Protein AF-0000000069055915 (afdb_homodimer)

Secondary structure (DSSP, 8-state):
---TTEEEEEE-SS-S---EEEEEEEEEHHHHTTS-GGGGGG--SEEEEEEE-TTSHHHHHHHHHHHHHHHHHHHHHHH-TT-EEEEEE----------/---TTEEEEEE-SS-S---EEEEEEEEEHHHHTTS-GGGGGG--SEEEEEEE-TTSHHHHHHHHHHHHHHHHHHHHHHH-TT-EEEEEE----------

Solvent-accessible surface area (backbone atoms only — not comparable to full-atom values): 11087 Å² total; per-residue (Å²): 116,81,61,60,60,30,31,39,37,40,49,49,64,64,65,101,61,50,48,35,36,38,39,41,35,36,30,45,37,85,76,38,67,86,43,59,78,92,53,37,83,79,58,39,39,27,32,43,32,37,36,29,26,88,86,37,70,70,37,40,50,49,52,51,44,49,49,51,41,52,50,50,51,51,50,56,44,70,68,34,90,67,44,47,76,45,76,45,66,63,74,73,76,74,73,74,74,80,126,117,79,62,61,61,29,33,40,38,39,49,48,62,65,68,104,63,51,48,36,35,38,40,41,35,35,30,45,36,84,76,38,69,85,43,58,78,94,54,36,82,78,58,39,40,26,32,42,31,38,36,29,27,88,87,37,71,71,38,40,49,50,51,50,45,49,52,50,42,50,50,49,51,52,50,57,44,69,69,34,92,68,44,47,78,46,76,46,63,64,74,72,76,74,74,74,73,80,124

Foldseek 3Di:
DQPDLDEEEEEDPDDPDFDDKDKDFAADCVVCVPPDPVCSVSRTSYIYMYGAHPVDPVSVVVVVVVVVVVVVVVVVQVVDPPRDDDDDDPDPPPPPPPD/DQPDLDEEEEEDPDDPDFDDKDKDFAADCVVCVPPPPVCSVSRTSYIYMYTAHPVDPVSVVVVVVVVVVVVVVVVVQVVDPPRDDDDDDPDPPPPPPPD

Structure (mmCIF, N/CA/C/O backbone):
data_AF-0000000069055915-model_v1
#
loop_
_entity.id
_entity.type
_entity.pdbx_description
1 polymer 'Uncharacterized protein'
#
loop_
_atom_site.group_PDB
_atom_site.id
_atom_site.type_symbol
_atom_site.label_atom_id
_atom_site.label_alt_id
_atom_site.label_comp_id
_atom_site.label_asym_id
_atom_site.label_entity_id
_atom_site.label_seq_id
_atom_site.pdbx_PDB_ins_code
_atom_site.Cartn_x
_atom_site.Cartn_y
_atom_site.Cartn_z
_atom_site.occupancy
_atom_site.B_iso_or_equiv
_atom_site.auth_seq_id
_atom_site.auth_comp_id
_atom_site.auth_asym_id
_atom_site.auth_atom_id
_atom_site.pdbx_PDB_model_num
ATOM 1 N N . MET A 1 1 ? 12.438 2.426 -1.173 1 32.06 1 MET A N 1
ATOM 2 C CA . MET A 1 1 ? 13.75 2.889 -1.626 1 32.06 1 MET A CA 1
ATOM 3 C C . MET A 1 1 ? 13.617 3.709 -2.904 1 32.06 1 MET A C 1
ATOM 5 O O . MET A 1 1 ? 12.719 3.473 -3.713 1 32.06 1 MET A O 1
ATOM 9 N N . LYS A 1 2 ? 13.773 4.762 -2.998 1 37.66 2 LYS A N 1
ATOM 10 C CA . LYS A 1 2 ? 13.547 5.586 -4.18 1 37.66 2 LYS A CA 1
ATOM 11 C C . LYS A 1 2 ? 14.156 4.941 -5.426 1 37.66 2 LYS A C 1
ATOM 13 O O . LYS A 1 2 ? 15.359 4.684 -5.473 1 37.66 2 LYS A O 1
ATOM 18 N N . GLU A 1 3 ? 13.609 3.85 -6.109 1 45.34 3 GLU A N 1
ATOM 19 C CA . GLU A 1 3 ? 14.195 3.668 -7.434 1 45.34 3 GLU A CA 1
ATOM 20 C C . GLU A 1 3 ? 13.414 4.441 -8.492 1 45.34 3 GLU A C 1
ATOM 22 O O . GLU A 1 3 ? 12.383 3.971 -8.977 1 45.34 3 GLU A O 1
ATOM 27 N N . GLY A 1 4 ? 13.5 5.754 -8.609 1 49.38 4 GLY A N 1
ATOM 28 C CA . GLY A 1 4 ? 13 6.664 -9.625 1 49.38 4 GLY A CA 1
ATOM 29 C C . GLY A 1 4 ? 11.492 6.594 -9.797 1 49.38 4 GLY A C 1
ATOM 30 O O . GLY A 1 4 ? 10.75 6.527 -8.82 1 49.38 4 GLY A O 1
ATOM 31 N N . ASN A 1 5 ? 10.969 6.844 -10.977 1 55.59 5 ASN A N 1
ATOM 32 C CA . ASN A 1 5 ? 9.656 6.781 -11.617 1 55.59 5 ASN A CA 1
ATOM 33 C C . ASN A 1 5 ? 9.258 5.34 -11.922 1 55.59 5 ASN A C 1
ATOM 35 O O . ASN A 1 5 ? 8.57 5.082 -12.914 1 55.59 5 ASN A O 1
ATOM 39 N N . SER A 1 6 ? 9.82 4.52 -10.992 1 57.91 6 SER A N 1
ATOM 40 C CA . SER A 1 6 ? 9.57 3.15 -11.422 1 57.91 6 SER A CA 1
ATOM 41 C C . SER A 1 6 ? 8.617 2.436 -10.469 1 57.91 6 SER A C 1
ATOM 43 O O . SER A 1 6 ? 8.625 2.705 -9.266 1 57.91 6 SER A O 1
ATOM 45 N N . SER A 1 7 ? 7.598 1.798 -10.953 1 65.38 7 SER A N 1
ATOM 46 C CA . SER A 1 7 ? 6.781 0.848 -10.203 1 65.38 7 SER A CA 1
ATOM 47 C C . SER A 1 7 ? 7.266 -0.583 -10.414 1 65.38 7 SER A C 1
ATOM 49 O O . SER A 1 7 ? 7.742 -0.93 -11.492 1 65.38 7 SER A O 1
ATOM 51 N N . TYR A 1 8 ? 7.305 -1.251 -9.281 1 69.62 8 TYR A N 1
ATOM 52 C CA . TYR A 1 8 ? 7.715 -2.65 -9.344 1 69.62 8 TYR A CA 1
ATOM 53 C C . TYR A 1 8 ? 6.551 -3.574 -9.008 1 69.62 8 TYR A C 1
ATOM 55 O O . TYR A 1 8 ? 5.777 -3.295 -8.086 1 69.62 8 TYR A O 1
ATOM 63 N N . THR A 1 9 ? 6.359 -4.531 -9.898 1 70.62 9 THR A N 1
ATOM 64 C CA . THR A 1 9 ? 5.414 -5.602 -9.602 1 70.62 9 THR A CA 1
ATOM 65 C C . THR A 1 9 ? 6.152 -6.918 -9.352 1 70.62 9 THR A C 1
ATOM 67 O O . THR A 1 9 ? 6.969 -7.344 -10.172 1 70.62 9 THR A O 1
ATOM 70 N N . PHE A 1 10 ? 5.875 -7.469 -8.227 1 72.25 10 PHE A N 1
ATOM 71 C CA . PHE A 1 10 ? 6.477 -8.742 -7.855 1 72.25 10 PHE A CA 1
ATOM 72 C C . PHE A 1 10 ? 5.426 -9.852 -7.848 1 72.25 10 PHE A C 1
ATOM 74 O O . PHE A 1 10 ? 4.363 -9.703 -7.246 1 72.25 10 PHE A O 1
ATOM 81 N N . LYS A 1 11 ? 5.727 -10.859 -8.641 1 68.88 11 LYS A N 1
ATOM 82 C CA . LYS A 1 11 ? 4.797 -11.984 -8.688 1 68.88 11 LYS A CA 1
ATOM 83 C C . LYS A 1 11 ? 5.266 -13.133 -7.793 1 68.88 11 LYS A C 1
ATOM 85 O O . LYS A 1 11 ? 6.469 -13.359 -7.652 1 68.88 11 LYS A O 1
ATOM 90 N N . CYS A 1 12 ? 4.277 -13.672 -6.988 1 63.91 12 CYS A N 1
ATOM 91 C CA . CYS A 1 12 ? 4.57 -14.852 -6.184 1 63.91 12 CYS A CA 1
ATOM 92 C C . CYS A 1 12 ? 5.246 -15.93 -7.023 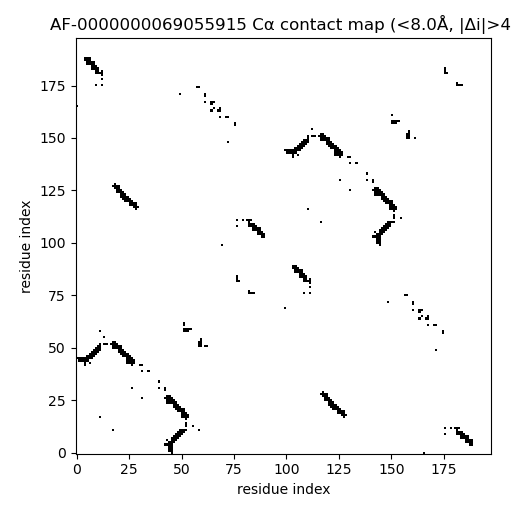1 63.91 12 CYS A C 1
ATOM 94 O O . CYS A 1 12 ? 4.773 -16.266 -8.109 1 63.91 12 CYS A O 1
ATOM 96 N N . PRO A 1 13 ? 6.484 -16.172 -6.523 1 59.25 13 PRO A N 1
ATOM 97 C CA . PRO A 1 13 ? 7.203 -17.203 -7.293 1 59.25 13 PRO A CA 1
ATOM 98 C C . PRO A 1 13 ? 6.449 -18.531 -7.359 1 59.25 13 PRO A C 1
ATOM 100 O O . PRO A 1 13 ? 6.688 -19.328 -8.266 1 59.25 13 PRO A O 1
ATOM 103 N N . VAL A 1 14 ? 5.902 -18.75 -6.176 1 55.16 14 VAL A N 1
ATOM 104 C CA . VAL A 1 14 ? 5.402 -20.125 -6.066 1 55.16 14 VAL A CA 1
ATOM 105 C C . VAL A 1 14 ? 4.168 -20.297 -6.945 1 55.16 14 VAL A C 1
ATOM 107 O O . VAL A 1 14 ? 3.809 -19.391 -7.707 1 55.16 14 VAL A O 1
ATOM 110 N N . ALA A 1 15 ? 3.025 -20.703 -6.285 1 54.22 15 ALA A N 1
ATOM 111 C CA . ALA A 1 15 ? 1.921 -21.516 -6.797 1 54.22 15 ALA A CA 1
ATOM 112 C C . ALA A 1 15 ? 0.993 -20.672 -7.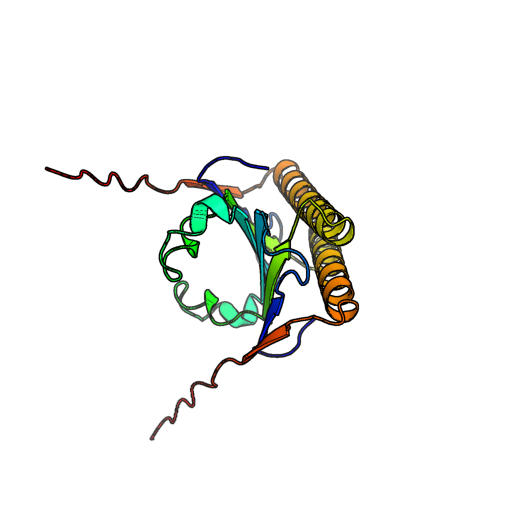676 1 54.22 15 ALA A C 1
ATOM 114 O O . ALA A 1 15 ? 0.898 -19.453 -7.508 1 54.22 15 ALA A O 1
ATOM 115 N N . PRO A 1 16 ? 0.707 -21.234 -8.82 1 58.78 16 PRO A N 1
ATOM 116 C CA . PRO A 1 16 ? -0.33 -20.75 -9.727 1 58.78 16 PRO A CA 1
ATOM 117 C C . PRO A 1 16 ? -1.508 -20.109 -9 1 58.78 16 PRO A C 1
ATOM 119 O O . PRO A 1 16 ? -2.375 -19.5 -9.633 1 58.78 16 PRO A O 1
ATOM 122 N N . HIS A 1 17 ? -1.332 -20.203 -7.547 1 74.56 17 HIS A N 1
ATOM 123 C CA . HIS A 1 17 ? -2.566 -19.781 -6.895 1 74.56 17 HIS A CA 1
ATOM 124 C C . HIS A 1 17 ? -2.285 -18.781 -5.777 1 74.56 17 HIS A C 1
ATOM 126 O O . HIS A 1 17 ? -2.223 -19.156 -4.605 1 74.56 17 HIS A O 1
ATOM 132 N N . CYS A 1 18 ? -1.929 -17.656 -6.105 1 83.06 18 CYS A N 1
ATOM 133 C CA . CYS A 1 18 ? -1.864 -16.609 -5.09 1 83.06 18 CYS A CA 1
ATOM 134 C C . CYS A 1 18 ? -3.26 -16.203 -4.625 1 83.06 18 CYS A C 1
ATOM 136 O O . CYS A 1 18 ? -4.211 -16.234 -5.41 1 83.06 18 CYS A O 1
ATOM 138 N N . GLU A 1 19 ? -3.42 -16.031 -3.312 1 88.94 19 GLU A N 1
ATOM 139 C CA . GLU A 1 19 ? -4.723 -15.688 -2.742 1 88.94 19 GLU A CA 1
ATOM 140 C C . GLU A 1 19 ? -4.852 -14.188 -2.514 1 88.94 19 GLU A C 1
ATOM 142 O O . GLU A 1 19 ? -5.957 -13.641 -2.561 1 88.94 19 GLU A O 1
ATOM 147 N N . ASP A 1 20 ? -3.668 -13.539 -2.254 1 90.44 20 ASP A N 1
ATOM 148 C CA . ASP A 1 20 ? -3.721 -12.125 -1.896 1 90.44 20 ASP A CA 1
ATOM 149 C C . ASP A 1 20 ? -2.857 -11.289 -2.838 1 90.44 20 ASP A C 1
ATOM 151 O O . ASP A 1 20 ? -1.897 -11.797 -3.424 1 90.44 20 ASP A O 1
ATOM 155 N N . TYR A 1 21 ? -3.322 -10.117 -3.012 1 88.81 21 TYR A N 1
ATOM 156 C CA . TYR A 1 21 ? -2.641 -9.109 -3.816 1 88.81 21 TYR A CA 1
ATOM 157 C C . TYR A 1 21 ? -2.541 -7.789 -3.064 1 88.81 21 TYR A C 1
ATOM 159 O O . TYR A 1 21 ? -3.539 -7.285 -2.541 1 88.81 21 TYR A O 1
ATOM 167 N N . TYR A 1 22 ? -1.312 -7.285 -2.887 1 89.5 22 TYR A N 1
ATOM 168 C CA . TYR A 1 22 ? -1.097 -6.031 -2.178 1 89.5 22 TYR A CA 1
ATOM 169 C C . TYR A 1 22 ? -0.513 -4.973 -3.107 1 89.5 22 TYR A C 1
ATOM 171 O O . TYR A 1 22 ? 0.341 -5.273 -3.943 1 89.5 22 TYR A O 1
ATOM 179 N N . VAL A 1 23 ? -0.982 -3.812 -2.979 1 89.31 23 VAL A N 1
ATOM 180 C CA . VAL A 1 23 ? -0.391 -2.639 -3.613 1 89.31 23 VAL A CA 1
ATOM 181 C C . VAL A 1 23 ? 0.078 -1.654 -2.543 1 89.31 23 VAL A C 1
ATOM 183 O O . VAL A 1 23 ? -0.701 -1.254 -1.675 1 89.31 23 VAL A O 1
ATOM 186 N N . ILE A 1 24 ? 1.327 -1.29 -2.561 1 90.62 24 ILE A N 1
ATOM 187 C CA . ILE A 1 24 ? 1.912 -0.292 -1.672 1 90.62 24 ILE A CA 1
ATOM 188 C C . ILE A 1 24 ? 2.539 0.831 -2.496 1 90.62 24 ILE A C 1
ATOM 190 O O . ILE A 1 24 ? 3.416 0.583 -3.326 1 90.62 24 ILE A O 1
ATOM 194 N N . GLN A 1 25 ? 2.072 2.039 -2.27 1 88.5 25 GLN A N 1
ATOM 195 C CA . GLN A 1 25 ? 2.578 3.197 -3 1 88.5 25 GLN A CA 1
ATOM 196 C C . GLN A 1 25 ? 3.049 4.289 -2.043 1 88.5 25 GLN A C 1
ATOM 198 O O . GLN A 1 25 ? 2.42 4.531 -1.01 1 88.5 25 GLN A O 1
ATOM 203 N N . HIS A 1 26 ? 4.141 4.867 -2.412 1 89.69 26 HIS A N 1
ATOM 204 C CA . HIS A 1 26 ? 4.727 5.977 -1.665 1 89.69 26 HIS A CA 1
ATOM 205 C C . HIS A 1 26 ? 4.789 7.242 -2.514 1 89.69 26 HIS A C 1
ATOM 207 O O . HIS A 1 26 ? 5.273 7.207 -3.646 1 89.69 26 HIS A O 1
ATOM 213 N N . TYR A 1 27 ? 4.234 8.305 -1.929 1 88.12 27 TYR A N 1
ATOM 214 C CA . TYR A 1 27 ? 4.289 9.617 -2.566 1 88.12 27 TYR A CA 1
ATOM 215 C C . TYR A 1 27 ? 4.992 10.625 -1.668 1 88.12 27 TYR A C 1
ATOM 217 O O . TYR A 1 27 ? 4.844 10.586 -0.444 1 88.12 27 TYR A O 1
ATOM 225 N N . LYS A 1 28 ? 5.73 11.492 -2.328 1 89.56 28 LYS A N 1
ATOM 226 C CA . LYS A 1 28 ? 6.156 12.719 -1.662 1 89.56 28 LYS A CA 1
ATOM 227 C C . LYS A 1 28 ? 5.137 13.836 -1.862 1 89.56 28 LYS A C 1
ATOM 229 O O . LYS A 1 28 ? 4.797 14.18 -2.998 1 89.56 28 LYS A O 1
ATOM 234 N N . ILE A 1 29 ? 4.699 14.398 -0.793 1 89.56 29 ILE A N 1
ATOM 235 C CA . ILE A 1 29 ? 3.625 15.383 -0.868 1 89.56 29 ILE A CA 1
ATOM 236 C C . ILE A 1 29 ? 4.082 16.578 -1.698 1 89.56 29 ILE A C 1
ATOM 238 O O . ILE A 1 29 ? 3.322 17.094 -2.521 1 89.56 29 ILE A O 1
ATOM 242 N N . ASN A 1 30 ? 5.289 17 -1.552 1 88.94 30 ASN A N 1
ATOM 243 C CA . ASN A 1 30 ? 5.824 18.125 -2.305 1 88.94 30 ASN A CA 1
ATOM 244 C C . ASN A 1 30 ? 5.801 17.859 -3.807 1 88.94 30 ASN A C 1
ATOM 246 O O . ASN A 1 30 ? 5.695 18.797 -4.605 1 88.94 30 ASN A O 1
ATOM 250 N N . THR A 1 31 ? 5.863 16.578 -4.188 1 87.12 31 THR A N 1
ATOM 251 C CA . THR A 1 31 ? 5.867 16.219 -5.598 1 87.12 31 THR A CA 1
ATOM 252 C C . THR A 1 31 ? 4.453 16.25 -6.172 1 87.12 31 THR A C 1
ATOM 254 O O . THR A 1 31 ? 4.258 16.594 -7.34 1 87.12 31 THR A O 1
ATOM 257 N N . ILE A 1 32 ? 3.537 15.914 -5.293 1 88.88 32 ILE A N 1
ATOM 258 C CA . ILE A 1 32 ? 2.209 15.719 -5.863 1 88.88 32 ILE A CA 1
ATOM 259 C C . ILE A 1 32 ? 1.298 16.875 -5.453 1 88.88 32 ILE A C 1
ATOM 261 O O . ILE A 1 32 ? 0.154 16.969 -5.906 1 88.88 32 ILE A O 1
ATOM 265 N N . GLN A 1 33 ? 1.729 17.797 -4.695 1 88.06 33 GLN A N 1
ATOM 266 C CA . GLN A 1 33 ? 0.862 18.812 -4.105 1 88.06 33 GLN A CA 1
ATOM 267 C C . GLN A 1 33 ? 0.23 19.688 -5.18 1 88.06 33 GLN A C 1
ATOM 269 O O . GLN A 1 33 ? -0.894 20.172 -5.016 1 88.06 33 GLN A O 1
ATOM 274 N N . ASN A 1 34 ? 0.873 19.906 -6.316 1 91.75 34 ASN A N 1
ATOM 275 C CA . ASN A 1 34 ? 0.352 20.766 -7.371 1 91.75 34 ASN A CA 1
ATOM 276 C C . ASN A 1 34 ? -0.231 19.969 -8.523 1 91.75 34 ASN A C 1
ATOM 278 O O . ASN A 1 34 ? -0.548 20.516 -9.578 1 91.75 34 ASN A O 1
ATOM 282 N N . ILE A 1 35 ? -0.301 18.734 -8.375 1 89.5 35 ILE A N 1
ATOM 283 C CA . ILE A 1 35 ? -0.904 17.859 -9.367 1 89.5 35 ILE A CA 1
ATOM 284 C C . ILE A 1 35 ? -2.385 17.656 -9.047 1 89.5 35 ILE A C 1
ATOM 286 O O . ILE A 1 35 ? -2.758 17.469 -7.887 1 89.5 35 ILE A O 1
ATOM 290 N N . PRO A 1 36 ? -3.248 17.781 -10.109 1 90.69 36 PRO A N 1
ATOM 291 C CA . PRO A 1 36 ? -4.652 17.453 -9.859 1 90.69 36 PRO A CA 1
ATOM 292 C C . PRO A 1 36 ? -4.832 16.094 -9.195 1 90.69 36 PRO A C 1
ATOM 294 O O . PRO A 1 36 ? -4.117 15.141 -9.523 1 90.69 36 PRO A O 1
ATOM 297 N N . SER A 1 37 ? -5.781 15.984 -8.258 1 83.12 37 SER A N 1
ATOM 298 C CA . SER A 1 37 ? -5.941 14.805 -7.418 1 83.12 37 SER A CA 1
ATOM 299 C C . SER A 1 37 ? -6.141 13.547 -8.258 1 83.12 37 SER A C 1
ATOM 301 O O . SER A 1 37 ? -5.637 12.477 -7.91 1 83.12 37 SER A O 1
ATOM 303 N N . ASP A 1 38 ? -6.812 13.656 -9.328 1 82.62 38 ASP A N 1
ATOM 304 C CA . ASP A 1 38 ? -7.133 12.5 -10.164 1 82.62 38 ASP A CA 1
ATOM 305 C C . ASP A 1 38 ? -5.93 12.07 -10.992 1 82.62 38 ASP A C 1
ATOM 307 O O . ASP A 1 38 ? -5.961 11.023 -11.648 1 82.62 38 ASP A O 1
ATOM 311 N N . GLU A 1 39 ? -4.832 12.812 -10.883 1 86.38 39 GLU A N 1
ATOM 312 C CA . GLU A 1 39 ? -3.627 12.492 -11.641 1 86.38 39 GLU A CA 1
ATOM 313 C C . GLU A 1 39 ? -2.48 12.094 -10.719 1 86.38 39 GLU A C 1
ATOM 315 O O . GLU A 1 39 ? -1.465 11.562 -11.172 1 86.38 39 GLU A O 1
ATOM 320 N N . ARG A 1 40 ? -2.666 12.258 -9.453 1 84.31 40 ARG A N 1
ATOM 321 C CA . ARG A 1 40 ? -1.579 12.07 -8.5 1 84.31 40 ARG A CA 1
ATOM 322 C C . ARG A 1 40 ? -1.115 10.617 -8.477 1 84.31 40 ARG A C 1
ATOM 324 O O . ARG A 1 40 ? 0.071 10.344 -8.281 1 84.31 40 ARG A O 1
ATOM 331 N N . TRP A 1 41 ? -2.045 9.75 -8.727 1 82 41 TRP A N 1
ATOM 332 C CA . TRP A 1 41 ? -1.747 8.32 -8.648 1 82 41 TRP A CA 1
ATOM 333 C C . TRP A 1 41 ? -0.668 7.934 -9.648 1 82 41 TRP A C 1
ATOM 335 O O . TRP A 1 41 ? -0.035 6.887 -9.516 1 82 41 TRP A O 1
ATOM 345 N N . LYS A 1 42 ? -0.379 8.766 -10.617 1 82.06 42 LYS A N 1
ATOM 346 C CA . LYS A 1 42 ? 0.596 8.484 -11.664 1 82.06 42 LYS A CA 1
ATOM 347 C C . LYS A 1 42 ? 2.002 8.891 -11.234 1 82.06 42 LYS A C 1
ATOM 349 O O . LYS A 1 42 ? 2.975 8.641 -11.945 1 82.06 42 LYS A O 1
ATOM 354 N N . HIS A 1 43 ? 2.121 9.453 -10.055 1 85.94 43 HIS A N 1
ATOM 355 C CA . HIS A 1 43 ? 3.395 10.07 -9.695 1 85.94 43 HIS A CA 1
ATOM 356 C C . HIS A 1 43 ? 3.91 9.531 -8.367 1 85.94 43 HIS A C 1
ATOM 358 O O . HIS A 1 43 ? 4.297 10.312 -7.488 1 85.94 43 HIS A O 1
ATOM 364 N N . PRO A 1 44 ? 3.863 8.242 -8.172 1 84 44 PRO A N 1
ATOM 365 C CA . PRO A 1 44 ? 4.473 7.711 -6.949 1 84 44 PRO A CA 1
ATOM 366 C C . PRO A 1 44 ? 6 7.727 -6.996 1 84 44 PRO A C 1
ATOM 368 O O . PRO A 1 44 ? 6.59 7.594 -8.07 1 84 44 PRO A O 1
ATOM 371 N N . GLU A 1 45 ? 6.574 7.965 -5.844 1 83.75 45 GLU A N 1
ATOM 372 C CA . GLU A 1 45 ? 8.008 7.746 -5.699 1 83.75 45 GLU A CA 1
ATOM 373 C C . GLU A 1 45 ? 8.359 6.27 -5.836 1 83.75 45 GLU A C 1
ATOM 375 O O . GLU A 1 45 ? 9.422 5.922 -6.363 1 83.75 45 GLU A O 1
ATOM 380 N N . ALA A 1 46 ? 7.477 5.477 -5.363 1 80.81 46 ALA A N 1
ATOM 381 C CA . ALA A 1 46 ? 7.621 4.027 -5.449 1 80.81 46 ALA A CA 1
ATOM 382 C C . ALA A 1 46 ? 6.262 3.336 -5.406 1 80.81 46 ALA A C 1
ATOM 384 O O . ALA A 1 46 ? 5.348 3.793 -4.715 1 80.81 46 ALA A O 1
ATOM 385 N N . SER A 1 47 ? 6.168 2.318 -6.219 1 83.81 47 SER A N 1
ATOM 386 C CA . SER A 1 47 ? 4.98 1.468 -6.215 1 83.81 47 SER A CA 1
ATOM 387 C C . SER A 1 47 ? 5.359 -0.008 -6.285 1 83.81 47 SER A C 1
ATOM 389 O O . SER A 1 47 ? 6.09 -0.425 -7.188 1 83.81 47 SER A O 1
ATOM 391 N N . ILE A 1 48 ? 4.879 -0.752 -5.344 1 85.56 48 ILE A N 1
ATOM 392 C CA . ILE A 1 48 ? 5.137 -2.188 -5.297 1 85.56 48 ILE A CA 1
ATOM 393 C C . ILE A 1 48 ? 3.816 -2.951 -5.328 1 85.56 48 ILE A C 1
ATOM 395 O O . ILE A 1 48 ? 2.871 -2.598 -4.621 1 85.56 48 ILE A O 1
ATOM 399 N N . LYS A 1 49 ? 3.777 -3.879 -6.184 1 84.5 49 LYS A N 1
ATOM 400 C CA . LYS A 1 49 ? 2.67 -4.828 -6.242 1 84.5 49 LYS A CA 1
ATOM 401 C C . LYS A 1 49 ? 3.16 -6.258 -6.043 1 84.5 49 LYS A C 1
ATOM 403 O O . LYS A 1 49 ? 4.152 -6.672 -6.648 1 84.5 49 LYS A O 1
ATOM 408 N N . ILE A 1 50 ? 2.438 -6.953 -5.16 1 86.5 50 ILE A N 1
ATOM 409 C CA . ILE A 1 50 ? 2.945 -8.289 -4.867 1 86.5 50 ILE A CA 1
ATOM 410 C C . ILE A 1 50 ? 1.778 -9.258 -4.688 1 86.5 50 ILE A C 1
ATOM 412 O O . ILE A 1 50 ? 0.798 -8.938 -4.008 1 86.5 50 ILE A O 1
ATOM 416 N N . HIS A 1 51 ? 1.924 -10.375 -5.355 1 86.81 51 HIS A N 1
ATOM 417 C CA . HIS A 1 51 ? 1.063 -11.523 -5.094 1 86.81 51 HIS A CA 1
ATOM 418 C C . HIS A 1 51 ? 1.651 -12.414 -4.004 1 86.81 51 HIS A C 1
ATOM 420 O O . HIS A 1 51 ? 2.844 -12.727 -4.023 1 86.81 51 HIS A O 1
ATOM 426 N N . THR A 1 52 ? 0.823 -12.758 -3.047 1 87.56 52 THR A N 1
ATOM 427 C CA . THR A 1 52 ? 1.303 -13.633 -1.985 1 87.56 52 THR A CA 1
ATOM 428 C C . THR A 1 52 ? 0.414 -14.867 -1.863 1 87.56 52 THR A C 1
ATOM 430 O O . THR A 1 52 ? -0.778 -14.82 -2.172 1 87.56 52 THR A O 1
ATOM 433 N N . SER A 1 53 ? 1.041 -15.93 -1.449 1 86.75 53 SER A N 1
ATOM 434 C CA . SER A 1 53 ? 0.36 -17.188 -1.177 1 86.75 53 SER A CA 1
ATOM 435 C C . SER A 1 53 ? 0.458 -17.562 0.298 1 86.75 53 SER A C 1
ATOM 437 O O . SER A 1 53 ? 1.525 -17.438 0.904 1 86.75 53 SER A O 1
ATOM 439 N N . ASN A 1 54 ? -0.696 -17.969 0.821 1 83.81 54 ASN A N 1
ATOM 440 C CA . ASN A 1 54 ? -0.696 -18.406 2.213 1 83.81 54 ASN A CA 1
ATOM 441 C C . ASN A 1 54 ? -0.039 -19.781 2.371 1 83.81 54 ASN A C 1
ATOM 443 O O . ASN A 1 54 ? 0.122 -20.266 3.49 1 83.81 54 ASN A O 1
ATOM 447 N N . ARG A 1 55 ? 0.386 -20.359 1.31 1 84.44 55 ARG A N 1
ATOM 448 C CA . ARG A 1 55 ? 1.004 -21.688 1.33 1 84.44 55 ARG A CA 1
ATOM 449 C C . ARG A 1 55 ? 2.521 -21.578 1.438 1 84.44 55 ARG A C 1
ATOM 451 O O . ARG A 1 55 ? 3.205 -22.578 1.64 1 84.44 55 ARG A O 1
ATOM 458 N N . ASP A 1 56 ? 3.045 -20.438 1.252 1 83.25 56 ASP A N 1
ATOM 459 C CA . ASP A 1 56 ? 4.48 -20.188 1.347 1 83.25 56 ASP A CA 1
ATOM 460 C C . ASP A 1 56 ? 4.812 -19.344 2.574 1 83.25 56 ASP A C 1
ATOM 462 O O . ASP A 1 56 ? 4.277 -18.234 2.738 1 83.25 56 ASP A O 1
ATOM 466 N N . THR A 1 57 ? 5.711 -19.859 3.355 1 85.5 57 THR A N 1
ATOM 467 C CA . THR A 1 57 ? 6.035 -19.219 4.621 1 85.5 57 THR A CA 1
ATOM 468 C C . THR A 1 57 ? 6.652 -17.844 4.383 1 85.5 57 THR A C 1
ATOM 470 O O . THR A 1 57 ? 6.445 -16.922 5.172 1 85.5 57 THR A O 1
ATOM 473 N N . LYS A 1 58 ? 7.41 -17.703 3.352 1 83.56 58 LYS A N 1
ATOM 474 C CA . LYS A 1 58 ? 8 -16.406 3.07 1 83.56 58 LYS A CA 1
ATOM 475 C C . LYS A 1 58 ? 6.934 -15.383 2.703 1 83.56 58 LYS A C 1
ATOM 477 O O . LYS A 1 58 ? 7.016 -14.219 3.1 1 83.56 58 LYS A O 1
ATOM 482 N N . ASP A 1 59 ? 5.941 -15.805 1.948 1 86.06 59 ASP A N 1
ATOM 483 C CA . ASP A 1 59 ? 4.812 -14.938 1.609 1 86.06 59 ASP A CA 1
ATOM 484 C C . ASP A 1 59 ? 3.977 -14.617 2.846 1 86.06 59 ASP A C 1
ATOM 486 O O . ASP A 1 59 ? 3.514 -13.484 3.012 1 86.06 59 ASP A O 1
ATOM 490 N N . SER A 1 60 ? 3.799 -15.594 3.66 1 87.69 60 SER A N 1
ATOM 491 C CA . SER A 1 60 ? 3.051 -15.367 4.891 1 87.69 60 SER A CA 1
ATOM 492 C C . SER A 1 60 ? 3.754 -14.352 5.785 1 87.69 60 SER A C 1
ATOM 494 O O . SER A 1 60 ? 3.102 -13.547 6.449 1 87.69 60 SER A O 1
ATOM 496 N N . ASN A 1 61 ? 5.062 -14.398 5.809 1 90.06 61 ASN A N 1
ATOM 497 C CA . ASN A 1 61 ? 5.824 -13.422 6.578 1 90.06 61 ASN A CA 1
ATOM 498 C C . ASN A 1 61 ? 5.586 -12 6.078 1 90.06 61 ASN A C 1
ATOM 500 O O . ASN A 1 61 ? 5.422 -11.078 6.875 1 90.06 61 ASN A O 1
ATOM 504 N N . ILE A 1 62 ? 5.594 -11.875 4.754 1 90.19 62 ILE A N 1
ATOM 505 C CA . ILE A 1 62 ? 5.324 -10.578 4.156 1 90.19 62 ILE A CA 1
ATOM 506 C C . ILE A 1 62 ? 3.934 -10.102 4.574 1 90.19 62 ILE A C 1
ATOM 508 O O . ILE A 1 62 ? 3.768 -8.961 5.02 1 90.19 62 ILE A O 1
ATOM 512 N N . SER A 1 63 ? 2.979 -10.969 4.52 1 89.06 63 SER A N 1
ATOM 513 C CA . SER A 1 63 ? 1.608 -10.633 4.895 1 89.06 63 SER A CA 1
ATOM 514 C C . SER A 1 63 ? 1.521 -10.219 6.359 1 89.06 63 SER A C 1
ATOM 516 O O . SER A 1 63 ? 0.836 -9.25 6.699 1 89.06 63 SER A O 1
ATOM 518 N N . ASN A 1 64 ? 2.197 -10.914 7.137 1 91.75 64 ASN A N 1
ATOM 519 C CA . ASN A 1 64 ? 2.205 -10.594 8.562 1 91.75 64 ASN A CA 1
ATOM 520 C C . ASN A 1 64 ? 2.816 -9.227 8.828 1 91.75 64 ASN A C 1
ATOM 522 O O . ASN A 1 64 ? 2.305 -8.461 9.648 1 91.75 64 ASN A O 1
ATOM 526 N N . LYS A 1 65 ? 3.893 -8.938 8.172 1 92.81 65 LYS A N 1
ATOM 527 C CA . LYS A 1 65 ? 4.531 -7.641 8.352 1 92.81 65 LYS A CA 1
ATOM 528 C C . LYS A 1 65 ? 3.623 -6.512 7.871 1 92.81 65 LYS A C 1
ATOM 530 O O . LYS A 1 65 ? 3.557 -5.453 8.5 1 92.81 65 LYS A O 1
ATOM 535 N N . ILE A 1 66 ? 2.945 -6.766 6.754 1 91.88 66 ILE A N 1
ATOM 536 C CA . ILE A 1 66 ? 1.994 -5.77 6.273 1 91.88 66 ILE A CA 1
ATOM 537 C C . ILE A 1 66 ? 0.893 -5.562 7.309 1 91.88 66 ILE A C 1
ATOM 539 O O . ILE A 1 66 ? 0.521 -4.426 7.613 1 91.88 66 ILE A O 1
ATOM 543 N N . ASN A 1 67 ? 0.423 -6.613 7.883 1 87.69 67 ASN A N 1
ATOM 544 C CA . ASN A 1 67 ? -0.595 -6.516 8.922 1 87.69 67 ASN A CA 1
ATOM 545 C C . ASN A 1 67 ? -0.081 -5.75 10.141 1 87.69 67 ASN A C 1
ATOM 547 O O . ASN A 1 67 ? -0.834 -5.016 10.781 1 87.69 67 ASN A O 1
ATOM 551 N N . ASP A 1 68 ? 1.168 -5.938 10.445 1 91 68 ASP A N 1
ATOM 552 C CA . ASP A 1 68 ? 1.775 -5.176 11.531 1 91 68 ASP A CA 1
ATOM 553 C C . ASP A 1 68 ? 1.745 -3.68 11.242 1 91 68 ASP A C 1
ATOM 555 O O . ASP A 1 68 ? 1.473 -2.873 12.133 1 91 68 ASP A O 1
ATOM 559 N N . VAL A 1 69 ? 2.092 -3.33 9.984 1 91.5 69 VAL A N 1
ATOM 560 C CA . VAL A 1 69 ? 2.043 -1.933 9.57 1 91.5 69 VAL A CA 1
ATOM 561 C C . VAL A 1 69 ? 0.628 -1.389 9.75 1 91.5 69 VAL A C 1
ATOM 563 O O . VAL A 1 69 ? 0.438 -0.311 10.32 1 91.5 69 VAL A O 1
ATOM 566 N N . LEU A 1 70 ? -0.355 -2.127 9.383 1 84.75 70 LEU A N 1
ATOM 567 C CA . LEU A 1 70 ? -1.748 -1.703 9.477 1 84.75 70 LEU A CA 1
ATOM 568 C C . LEU A 1 70 ? -2.156 -1.493 10.93 1 84.75 70 LEU A C 1
ATOM 570 O O . LEU A 1 70 ? -2.838 -0.518 11.25 1 84.75 70 LEU A O 1
ATOM 574 N N . ARG A 1 71 ? -1.748 -2.361 11.703 1 84.62 71 ARG A N 1
ATOM 575 C CA . ARG A 1 71 ? -2.049 -2.232 13.125 1 84.62 71 ARG A CA 1
ATOM 576 C C . ARG A 1 71 ? -1.425 -0.968 13.711 1 84.62 71 ARG A C 1
ATOM 578 O O . ARG A 1 71 ? -2.062 -0.254 14.484 1 84.62 71 ARG A O 1
ATOM 585 N N . GLU A 1 72 ? -0.158 -0.755 13.32 1 86.62 72 GLU A N 1
ATOM 586 C CA . GLU A 1 72 ? 0.525 0.446 13.789 1 86.62 72 GLU A CA 1
ATOM 587 C C . GLU A 1 72 ? -0.222 1.707 13.367 1 86.62 72 GLU A C 1
ATOM 589 O O . GLU A 1 72 ? -0.356 2.65 14.148 1 86.62 72 GLU A O 1
ATOM 594 N N . ILE A 1 73 ? -0.671 1.736 12.148 1 84.38 73 ILE A N 1
ATOM 595 C CA . ILE A 1 73 ? -1.402 2.881 11.617 1 84.38 73 ILE A CA 1
ATOM 596 C C . ILE A 1 73 ? -2.701 3.072 12.398 1 84.38 73 ILE A C 1
ATOM 598 O O . ILE A 1 73 ? -3.033 4.191 12.797 1 84.38 73 ILE A O 1
ATOM 602 N N . LEU A 1 74 ? -3.422 2.004 12.609 1 80.62 74 LEU A N 1
ATOM 603 C CA . LEU A 1 74 ? -4.688 2.076 13.336 1 80.62 74 LEU A CA 1
ATOM 604 C C . LEU A 1 74 ? -4.473 2.57 14.758 1 80.62 74 LEU A C 1
ATOM 606 O O . LEU A 1 74 ? -5.262 3.369 15.266 1 80.62 74 LEU A O 1
ATOM 610 N N . ASP A 1 75 ? -3.432 2.09 15.352 1 82.5 75 ASP A N 1
ATOM 611 C CA . ASP A 1 75 ? -3.092 2.541 16.703 1 82.5 75 ASP A CA 1
ATOM 612 C C . ASP A 1 75 ? -2.777 4.035 16.719 1 82.5 75 ASP A C 1
ATOM 614 O O . ASP A 1 75 ? -3.199 4.754 17.625 1 82.5 75 ASP A O 1
ATOM 618 N N . ARG A 1 76 ? -1.971 4.48 15.734 1 81.5 76 ARG A N 1
ATOM 619 C CA . ARG A 1 76 ? -1.6 5.887 15.617 1 81.5 76 ARG A CA 1
ATOM 620 C C . ARG A 1 76 ? -2.834 6.77 15.477 1 81.5 76 ARG A C 1
ATOM 622 O O . ARG A 1 76 ? -2.926 7.824 16.109 1 81.5 76 ARG A O 1
ATOM 629 N N . VAL A 1 77 ? -3.807 6.371 14.734 1 74 77 VAL A N 1
ATOM 630 C CA . VAL A 1 77 ? -5.004 7.16 14.461 1 74 77 VAL A CA 1
ATOM 631 C C . VAL A 1 77 ? -5.945 7.109 15.664 1 74 77 VAL A C 1
ATOM 633 O O . VAL A 1 77 ? -6.57 8.109 16.016 1 74 77 VAL A O 1
ATOM 636 N N . SER A 1 78 ? -5.984 5.965 16.203 1 73.94 78 SER A N 1
ATOM 637 C CA . SER A 1 78 ? -6.883 5.809 17.344 1 73.94 78 SER A CA 1
ATOM 638 C C . SER A 1 78 ? -6.414 6.633 18.547 1 73.94 78 SER A C 1
ATOM 640 O O . SER A 1 78 ? -7.227 7.074 19.359 1 73.94 78 SER A O 1
ATOM 642 N N . ALA A 1 79 ? -5.156 6.77 18.625 1 70.44 79 ALA A N 1
ATOM 643 C CA . ALA A 1 79 ? -4.582 7.473 19.766 1 70.44 79 ALA A CA 1
ATOM 644 C C . ALA A 1 79 ? -4.652 8.984 19.578 1 70.44 79 ALA A C 1
ATOM 646 O O . ALA A 1 79 ? -4.477 9.75 20.531 1 70.44 79 ALA A O 1
ATOM 647 N N . ASP A 1 80 ? -4.887 9.414 18.344 1 68.12 80 ASP A N 1
ATOM 648 C CA . ASP A 1 80 ? -4.879 10.844 18.062 1 68.12 80 ASP A CA 1
ATOM 649 C C . ASP A 1 80 ? -6.254 11.461 18.312 1 68.12 80 ASP A C 1
ATOM 651 O O . ASP A 1 80 ? -7.23 11.102 17.656 1 68.12 80 ASP A O 1
ATOM 655 N N . PRO A 1 81 ? -6.281 12.25 19.391 1 65.25 81 PRO A N 1
ATOM 656 C CA . PRO A 1 81 ? -7.57 12.883 19.688 1 65.25 81 PRO A CA 1
ATOM 657 C C . PRO A 1 81 ? -8.117 13.703 18.516 1 65.25 81 PRO A C 1
ATOM 659 O O . PRO A 1 81 ? -9.312 13.977 18.453 1 65.25 81 PRO A O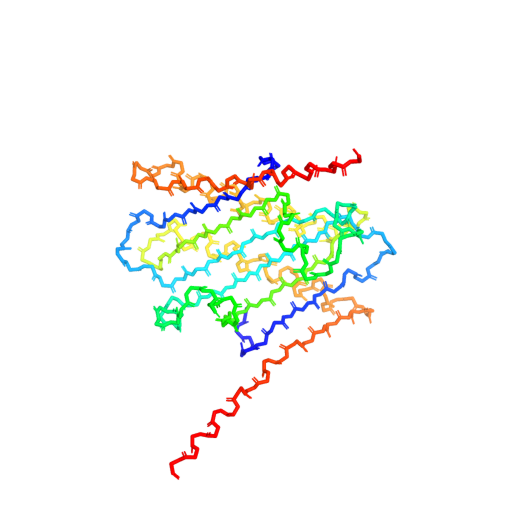 1
ATOM 662 N N . LYS A 1 82 ? -7.223 14.141 17.656 1 62.06 82 LYS A N 1
ATOM 663 C CA . LYS A 1 82 ? -7.645 14.93 16.5 1 62.06 82 LYS A CA 1
ATOM 664 C C . LYS A 1 82 ? -7.691 14.078 15.234 1 62.06 82 LYS A C 1
ATOM 666 O O . LYS A 1 82 ? -7.594 14.602 14.117 1 62.06 82 LYS A O 1
ATOM 671 N N . LYS A 1 83 ? -7.922 12.812 15.547 1 61.41 83 LYS A N 1
ATOM 672 C CA . LYS A 1 83 ? -7.879 11.883 14.414 1 61.41 83 LYS A CA 1
ATOM 673 C C . LYS A 1 83 ? -9.008 12.156 13.43 1 61.41 83 LYS A C 1
ATOM 675 O O . LYS A 1 83 ? -10.148 12.414 13.844 1 61.41 83 LYS A O 1
ATOM 680 N N . LYS A 1 84 ? -8.578 12.367 12.188 1 59.38 84 LYS A N 1
ATOM 681 C CA . LYS A 1 84 ? -9.594 12.445 11.148 1 59.38 84 LYS A CA 1
ATOM 682 C C . LYS A 1 84 ? -9.617 11.172 10.297 1 59.38 84 LYS A C 1
ATOM 684 O O . LYS A 1 84 ? -8.641 10.859 9.617 1 59.38 84 LYS A O 1
ATOM 689 N N . ILE A 1 85 ? -10.5 10.211 10.773 1 61.16 85 ILE A N 1
ATOM 690 C CA . ILE A 1 85 ? -10.727 9.016 9.969 1 61.16 85 ILE A CA 1
ATOM 691 C C . ILE A 1 85 ? -11.852 9.266 8.969 1 61.16 85 ILE A C 1
ATOM 693 O O . ILE A 1 85 ? -12.961 9.656 9.359 1 61.16 85 ILE A O 1
ATOM 697 N N . ILE A 1 86 ? -11.414 9.297 7.699 1 58.56 86 ILE A N 1
ATOM 698 C CA . ILE A 1 86 ? -12.43 9.391 6.656 1 58.56 86 ILE A CA 1
ATOM 699 C C . ILE A 1 86 ? -12.734 8 6.102 1 58.56 86 ILE A C 1
ATOM 701 O O . ILE A 1 86 ? -11.836 7.301 5.629 1 58.56 86 ILE A O 1
ATOM 705 N N . LYS A 1 87 ? -13.953 7.527 6.453 1 59.78 87 LYS A N 1
ATOM 706 C CA . LYS A 1 87 ? -14.414 6.262 5.891 1 59.78 87 LYS A CA 1
ATOM 707 C C . LYS A 1 87 ? -15.094 6.473 4.543 1 59.78 87 LYS A C 1
ATOM 709 O O . LYS A 1 87 ? -16.031 7.266 4.434 1 59.78 87 LYS A O 1
ATOM 714 N N . ASN A 1 88 ? -14.406 5.926 3.492 1 52.88 88 ASN A N 1
ATOM 715 C CA . ASN A 1 88 ? -15.047 5.977 2.182 1 52.88 88 ASN A CA 1
ATOM 716 C C . ASN A 1 88 ? -15.805 4.684 1.88 1 52.88 88 ASN A C 1
ATOM 718 O O . ASN A 1 88 ? -15.227 3.598 1.93 1 52.88 88 ASN A O 1
ATOM 722 N N . THR A 1 89 ? -17.109 4.715 2.049 1 55.88 89 THR A N 1
ATOM 723 C CA . THR A 1 89 ? -17.938 3.541 1.779 1 55.88 89 THR A CA 1
ATOM 724 C C . THR A 1 89 ? -18.281 3.457 0.298 1 55.88 89 THR A C 1
ATOM 726 O O . THR A 1 89 ? -18.594 4.473 -0.331 1 55.88 89 THR A O 1
ATOM 729 N N . LYS A 1 90 ? -17.891 2.375 -0.319 1 53.16 90 LYS A N 1
ATOM 730 C CA . LYS A 1 90 ? -18.328 2.182 -1.701 1 53.16 90 LYS A CA 1
ATOM 731 C C . LYS A 1 90 ? -19.844 2.232 -1.814 1 53.16 90 LYS A C 1
ATOM 733 O O . LYS A 1 90 ? -20.547 1.653 -0.988 1 53.16 90 LYS A O 1
ATOM 738 N N . LYS A 1 91 ? -20.266 3.248 -2.564 1 47.75 91 LYS A N 1
ATOM 739 C CA . LYS A 1 91 ? -21.688 3.207 -2.887 1 47.75 91 LYS A CA 1
ATOM 740 C C . LYS A 1 91 ? -22.062 1.897 -3.576 1 47.75 91 LYS A C 1
ATOM 742 O O . LYS A 1 91 ? -21.344 1.438 -4.469 1 47.75 91 LYS A O 1
ATOM 747 N N . GLU A 1 92 ? -22.641 1.082 -2.992 1 45.12 92 GLU A N 1
ATOM 748 C CA . GLU A 1 92 ? -23.25 -0.092 -3.613 1 45.12 92 GLU A CA 1
ATOM 749 C C . GLU A 1 92 ? -23.844 0.249 -4.98 1 45.12 92 GLU A C 1
ATOM 751 O O . GLU A 1 92 ? -24.578 1.227 -5.121 1 45.12 92 GLU A O 1
ATOM 756 N N . ILE A 1 93 ? -23.078 -0.011 -5.996 1 39.38 93 ILE A N 1
ATOM 757 C CA . ILE A 1 93 ? -23.781 0.098 -7.27 1 39.38 93 ILE A CA 1
ATOM 758 C C . ILE A 1 93 ? -25.016 -0.785 -7.25 1 39.38 93 ILE A C 1
ATOM 760 O O . ILE A 1 93 ? -24.922 -2.006 -7.109 1 39.38 93 ILE A O 1
ATOM 764 N N . ASN A 1 94 ? -26.078 -0.223 -6.777 1 39.47 94 ASN A N 1
ATOM 765 C CA . ASN A 1 94 ? -27.344 -0.898 -7.035 1 39.47 94 ASN A CA 1
ATOM 766 C C . ASN A 1 94 ? -27.5 -1.253 -8.508 1 39.47 94 ASN A C 1
ATOM 768 O O . ASN A 1 94 ? -27.594 -0.365 -9.359 1 39.47 94 ASN A O 1
ATOM 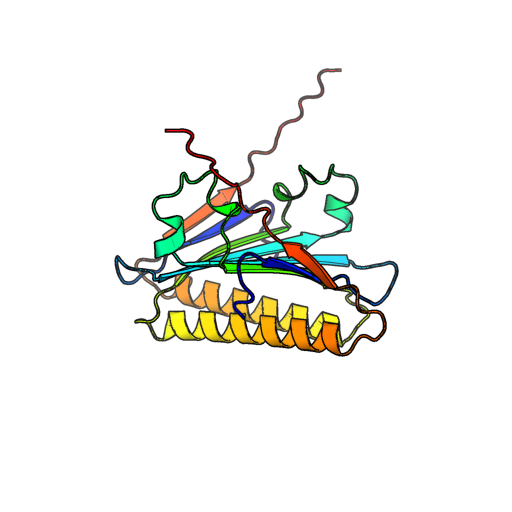772 N N . HIS A 1 95 ? -26.859 -2.25 -8.914 1 37.5 95 HIS A N 1
ATOM 773 C CA . HIS A 1 95 ? -27.266 -2.76 -10.211 1 37.5 95 HIS A CA 1
ATOM 774 C C . HIS A 1 95 ? -28.75 -3.094 -10.227 1 37.5 95 HIS A C 1
ATOM 776 O O . HIS A 1 95 ? -29.172 -4.109 -9.664 1 37.5 95 HIS A O 1
ATOM 782 N N . ASN A 1 96 ? -29.625 -2.137 -10.141 1 38.38 96 ASN A N 1
ATOM 783 C CA . ASN A 1 96 ? -31 -2.424 -10.562 1 38.38 96 ASN A CA 1
ATOM 784 C C . ASN A 1 96 ? -31.031 -3.113 -11.922 1 38.38 96 ASN A C 1
ATOM 786 O O . ASN A 1 96 ? -30.734 -2.492 -12.945 1 38.38 96 ASN A O 1
ATOM 790 N N . LEU A 1 97 ? -30.766 -4.32 -11.992 1 35.41 97 LEU A N 1
ATOM 791 C CA . LEU A 1 97 ? -31.203 -5.184 -13.086 1 35.41 97 LEU A CA 1
ATOM 792 C C . LEU A 1 97 ? -32.688 -5.074 -13.297 1 35.41 97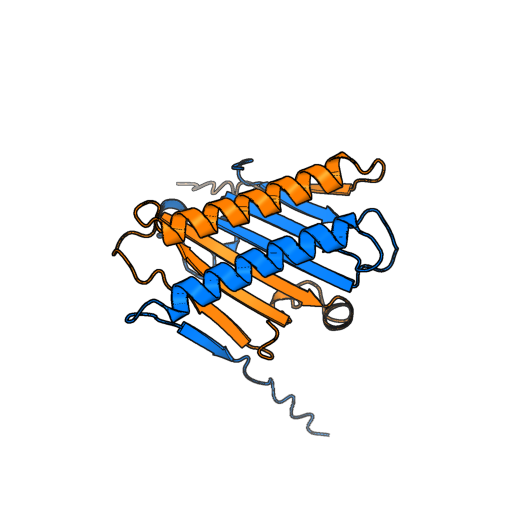 LEU A C 1
ATOM 794 O O . LEU A 1 97 ? -33.5 -5.527 -12.461 1 35.41 97 LEU A O 1
ATOM 798 N N . ASN A 1 98 ? -33.219 -4.02 -13.75 1 35.12 98 ASN A N 1
ATOM 799 C CA . ASN A 1 98 ? -34.531 -4.102 -14.391 1 35.12 98 ASN A CA 1
ATOM 800 C C . ASN A 1 98 ? -34.562 -5.203 -15.445 1 35.12 98 ASN A C 1
ATOM 802 O O . ASN A 1 98 ? -33.906 -5.102 -16.484 1 35.12 98 ASN A O 1
ATOM 806 N N . VAL A 1 99 ? -34.906 -6.43 -15 1 29.42 99 VAL A N 1
ATOM 807 C CA . VAL A 1 99 ? -35.562 -7.43 -15.828 1 29.42 99 VAL A CA 1
ATOM 808 C C . VAL A 1 99 ? -37 -6.957 -16.172 1 29.42 99 VAL A C 1
ATOM 810 O O . VAL A 1 99 ? -37.688 -6.387 -15.32 1 29.42 99 VAL A O 1
ATOM 813 N N . MET B 1 1 ? -7.402 -5.039 8.305 1 30.58 1 MET B N 1
ATOM 814 C CA . MET B 1 1 ? -8.555 -5.574 9.023 1 30.58 1 MET B CA 1
ATOM 815 C C . MET B 1 1 ? -9.828 -5.453 8.18 1 30.58 1 MET B C 1
ATOM 817 O O . MET B 1 1 ? -9.969 -4.508 7.402 1 30.58 1 MET B O 1
ATOM 821 N N . LYS B 1 2 ? -10.336 -6.375 7.758 1 36.81 2 LYS B N 1
ATOM 822 C CA . LYS B 1 2 ? -11.484 -6.305 6.855 1 36.81 2 LYS B CA 1
ATOM 823 C C . LYS B 1 2 ? -12.586 -5.426 7.441 1 36.81 2 LYS B C 1
ATOM 825 O O . LYS B 1 2 ? -13.047 -5.656 8.562 1 36.81 2 LYS B O 1
ATOM 830 N N . GLU B 1 3 ? -12.617 -4.062 7.391 1 41.88 3 GLU B N 1
ATOM 831 C CA . GLU B 1 3 ? -13.961 -3.551 7.645 1 41.88 3 GLU B CA 1
ATOM 832 C C . GLU B 1 3 ? -14.711 -3.307 6.336 1 41.88 3 GLU B C 1
ATOM 834 O O . GLU B 1 3 ? -14.508 -2.285 5.68 1 41.88 3 GLU B O 1
ATOM 839 N N . GLY B 1 4 ? -15.25 -4.305 5.594 1 45.94 4 GLY B N 1
ATOM 840 C CA . GLY B 1 4 ? -16.109 -4.254 4.414 1 45.94 4 GLY B CA 1
ATOM 841 C C . GLY B 1 4 ? -15.438 -3.598 3.221 1 45.94 4 GLY B C 1
ATOM 842 O O . GLY B 1 4 ? -14.242 -3.795 2.986 1 45.94 4 GLY B O 1
ATOM 843 N N . ASN B 1 5 ? -16.188 -3.045 2.312 1 50.53 5 ASN B N 1
ATOM 844 C CA . ASN B 1 5 ? -15.945 -2.229 1.128 1 50.53 5 ASN B CA 1
ATOM 845 C C . ASN B 1 5 ? -15.453 -0.832 1.503 1 50.53 5 ASN B C 1
ATOM 847 O O . ASN B 1 5 ? -15.758 0.142 0.812 1 50.53 5 ASN B O 1
ATOM 851 N N . SER B 1 6 ? -14.805 -0.838 2.656 1 50.91 6 SER B N 1
ATOM 852 C CA . SER B 1 6 ? -14.508 0.53 3.068 1 50.91 6 SER B CA 1
ATOM 853 C C . SER B 1 6 ? -13.023 0.829 2.961 1 50.91 6 SER B C 1
ATOM 855 O O . SER B 1 6 ? -12.188 -0.063 3.139 1 50.91 6 SER B O 1
ATOM 857 N N . SER B 1 7 ? -12.641 1.84 2.287 1 58.75 7 SER B N 1
ATOM 858 C CA . SER B 1 7 ? -11.289 2.398 2.334 1 58.75 7 SER B CA 1
ATOM 859 C C . SER B 1 7 ? -11.172 3.461 3.424 1 58.75 7 SER B C 1
ATOM 861 O O . SER B 1 7 ? -12.125 4.191 3.693 1 58.75 7 SER B O 1
ATOM 863 N N . TYR B 1 8 ? -10.086 3.281 4.18 1 61.5 8 TYR B N 1
ATOM 864 C CA . TYR B 1 8 ? -9.844 4.254 5.238 1 61.5 8 TYR B CA 1
ATOM 865 C C . TYR B 1 8 ? -8.672 5.156 4.891 1 61.5 8 TYR B C 1
ATOM 867 O O . TYR B 1 8 ? -7.645 4.684 4.391 1 61.5 8 TYR B O 1
ATOM 875 N N . THR B 1 9 ? -8.953 6.457 4.875 1 63.62 9 THR B N 1
ATOM 876 C CA . THR B 1 9 ? -7.883 7.434 4.75 1 63.62 9 THR B CA 1
ATOM 877 C C . THR B 1 9 ? -7.586 8.086 6.098 1 63.62 9 THR B C 1
ATOM 879 O O . THR B 1 9 ? -8.492 8.602 6.758 1 63.62 9 THR B O 1
ATOM 882 N N . PHE B 1 10 ? -6.395 7.918 6.543 1 63.88 10 PHE B N 1
ATOM 883 C CA . PHE B 1 10 ? -5.965 8.508 7.805 1 63.88 10 PHE B CA 1
ATOM 884 C C . PHE B 1 10 ? -5.078 9.727 7.562 1 63.88 10 PHE B C 1
ATOM 886 O O . PHE B 1 10 ? -4.082 9.641 6.84 1 63.88 10 PHE B O 1
ATOM 893 N N . LYS B 1 11 ? -5.625 10.859 8.047 1 63.41 11 LYS B N 1
ATOM 894 C CA . LYS B 1 11 ? -4.836 12.078 7.91 1 63.41 11 LYS B CA 1
ATOM 895 C C . LYS B 1 11 ? -3.908 12.266 9.109 1 63.41 11 LYS B C 1
ATOM 897 O O . LYS B 1 11 ? -4.262 11.914 10.234 1 63.41 11 LYS B O 1
ATOM 902 N N . CYS B 1 12 ? -2.625 12.492 8.789 1 59.69 12 CYS B N 1
ATOM 903 C CA . CYS B 1 12 ? -1.688 12.828 9.852 1 59.69 12 CYS B CA 1
ATOM 904 C C . CYS B 1 12 ? -2.266 13.891 10.773 1 59.69 12 CYS B C 1
ATOM 906 O O . CYS B 1 12 ? -2.715 14.945 10.312 1 59.69 12 CYS B O 1
ATOM 908 N N . PRO B 1 13 ? -2.557 13.328 11.93 1 54.56 13 PRO B N 1
ATOM 909 C CA . PRO B 1 13 ? -3.133 14.312 12.844 1 54.56 13 PRO B CA 1
ATOM 910 C C . PRO B 1 13 ? -2.283 15.578 12.953 1 54.56 13 PRO B C 1
ATOM 912 O O . PRO B 1 13 ? -2.785 16.625 13.359 1 54.56 13 PRO B O 1
ATOM 915 N N . VAL B 1 14 ? -1.024 15.219 13.039 1 51.25 14 VAL B N 1
ATOM 916 C CA . VAL B 1 14 ? -0.177 16.344 13.43 1 51.25 14 VAL B CA 1
ATOM 917 C C . VAL B 1 14 ? -0.118 17.359 12.297 1 51.25 14 VAL B C 1
ATOM 919 O O . VAL B 1 14 ? -0.608 17.094 11.195 1 51.25 14 VAL B O 1
ATOM 922 N N . ALA B 1 15 ? 1.053 18.031 11.992 1 51.12 15 ALA B N 1
ATOM 923 C CA . ALA B 1 15 ? 1.452 19.359 11.539 1 51.12 15 ALA B CA 1
ATOM 924 C C . ALA B 1 15 ? 1.042 19.594 10.086 1 51.12 15 ALA B C 1
ATOM 926 O O . ALA B 1 15 ? 0.833 18.625 9.336 1 51.12 15 ALA B O 1
ATOM 927 N N . PRO B 1 16 ? 0.579 20.734 9.844 1 56.75 16 PRO B N 1
ATOM 928 C CA . PRO B 1 16 ? 0.347 21.375 8.555 1 56.75 16 PRO B CA 1
ATOM 929 C C . PRO B 1 16 ? 1.311 20.891 7.473 1 56.75 16 PRO B C 1
ATOM 931 O O . PRO B 1 16 ? 1.113 21.188 6.289 1 56.75 16 PRO B O 1
ATOM 934 N N . HIS B 1 17 ? 2.355 19.953 8.023 1 73.5 17 HIS B N 1
ATOM 935 C CA . HIS B 1 17 ? 3.426 19.719 7.059 1 73.5 17 HIS B CA 1
ATOM 936 C C . HIS B 1 17 ? 3.732 18.234 6.934 1 73.5 17 HIS B C 1
ATOM 938 O O . HIS B 1 17 ? 4.738 17.75 7.461 1 73.5 17 HIS B O 1
ATOM 944 N N . CYS B 1 18 ? 2.842 17.453 6.492 1 82.5 18 CYS B N 1
ATOM 945 C CA . CYS B 1 18 ? 3.189 16.078 6.16 1 82.5 18 CYS B CA 1
ATOM 946 C C . CYS B 1 18 ? 4.055 16.016 4.91 1 82.5 18 CYS B C 1
ATOM 948 O O . CYS B 1 18 ? 3.869 16.812 3.984 1 82.5 18 CYS B O 1
ATOM 950 N N . GLU B 1 19 ? 5.105 15.164 4.941 1 88.75 19 GLU B N 1
ATOM 951 C CA . GLU B 1 19 ? 6.043 15.078 3.826 1 88.75 19 GLU B CA 1
ATOM 952 C C . GLU B 1 19 ? 5.754 13.859 2.957 1 88.75 19 GLU B C 1
ATOM 954 O O . GLU B 1 19 ? 6.035 13.859 1.758 1 88.75 19 GLU B O 1
ATOM 959 N N . ASP B 1 20 ? 5.176 12.797 3.637 1 90.12 20 ASP B N 1
ATOM 960 C CA . ASP B 1 20 ? 4.98 11.547 2.904 1 90.12 20 ASP B CA 1
ATOM 961 C C . ASP B 1 20 ? 3.518 11.117 2.934 1 90.12 20 ASP B C 1
ATOM 963 O O . ASP B 1 20 ? 2.777 11.477 3.852 1 90.12 20 ASP B O 1
ATOM 967 N N . TYR B 1 21 ? 3.152 10.492 1.912 1 88.81 21 TYR B N 1
ATOM 968 C CA . TYR B 1 21 ? 1.819 9.922 1.737 1 88.81 21 TYR B CA 1
ATOM 969 C C . TYR B 1 21 ? 1.898 8.477 1.26 1 88.81 21 TYR B C 1
ATOM 971 O O . TYR B 1 21 ? 2.617 8.172 0.305 1 88.81 21 TYR B O 1
ATOM 979 N N . TYR B 1 22 ? 1.275 7.555 2.023 1 89.31 22 TYR B N 1
ATOM 980 C CA . TYR B 1 22 ? 1.292 6.141 1.665 1 89.31 22 TYR B CA 1
ATOM 981 C C . TYR B 1 22 ? -0.113 5.641 1.353 1 89.31 22 TYR B C 1
ATOM 983 O O . TYR B 1 22 ? -1.077 6.023 2.021 1 89.31 22 TYR B O 1
ATOM 991 N N . VAL B 1 23 ? -0.199 4.852 0.367 1 88.94 23 VAL B N 1
ATOM 992 C CA . VAL B 1 23 ? -1.409 4.094 0.061 1 88.94 23 VAL B CA 1
ATOM 993 C C . VAL B 1 23 ? -1.119 2.598 0.14 1 88.94 23 VAL B C 1
ATOM 995 O O . VAL B 1 23 ? -0.201 2.102 -0.517 1 88.94 23 VAL B O 1
ATOM 998 N N . ILE B 1 24 ? -1.848 1.887 0.947 1 90.31 24 ILE B N 1
ATOM 999 C CA . ILE B 1 24 ? -1.76 0.435 1.065 1 90.31 24 ILE B CA 1
ATOM 1000 C C . ILE B 1 24 ? -3.123 -0.189 0.782 1 90.31 24 ILE B C 1
ATOM 1002 O O . ILE B 1 24 ? -4.113 0.139 1.442 1 90.31 24 ILE B O 1
ATOM 1006 N N . GLN B 1 25 ? -3.148 -1.046 -0.2 1 88.5 25 GLN B N 1
ATOM 1007 C CA . GLN B 1 25 ? -4.395 -1.705 -0.582 1 88.5 25 GLN B CA 1
ATOM 1008 C C . GLN B 1 25 ? -4.234 -3.223 -0.582 1 88.5 25 GLN B C 1
ATOM 1010 O O . GLN B 1 25 ? -3.197 -3.744 -0.997 1 88.5 25 GLN B O 1
ATOM 1015 N N . HIS B 1 26 ? -5.254 -3.854 -0.088 1 89.62 26 HIS B N 1
ATOM 1016 C CA . HIS B 1 26 ? -5.32 -5.309 -0.054 1 89.62 26 HIS B CA 1
ATOM 1017 C C . HIS B 1 26 ? -6.496 -5.824 -0.881 1 89.62 26 HIS B C 1
ATOM 1019 O O . HIS B 1 26 ? -7.625 -5.352 -0.725 1 89.62 26 HIS B O 1
ATOM 1025 N N . TYR B 1 27 ? -6.148 -6.762 -1.788 1 88.38 27 TYR B N 1
ATOM 1026 C CA . TYR B 1 27 ? -7.16 -7.43 -2.602 1 88.38 27 TYR B CA 1
ATOM 1027 C C . TYR B 1 27 ? -7.125 -8.938 -2.385 1 88.38 27 TYR B C 1
ATOM 1029 O O . TYR B 1 27 ? -6.051 -9.523 -2.221 1 88.38 27 TYR B O 1
ATOM 1037 N N . LYS B 1 28 ? -8.312 -9.5 -2.373 1 89.88 28 LYS B N 1
ATOM 1038 C CA . LYS B 1 28 ? -8.414 -10.945 -2.553 1 89.88 28 LYS B CA 1
ATOM 1039 C C . LYS B 1 28 ? -8.5 -11.312 -4.031 1 89.88 28 LYS B C 1
ATOM 1041 O O . LYS B 1 28 ? -9.375 -10.828 -4.75 1 89.88 28 LYS B O 1
ATOM 1046 N N . ILE B 1 29 ? -7.645 -12.148 -4.461 1 89.38 29 ILE B N 1
ATOM 1047 C CA . ILE B 1 29 ? -7.551 -12.453 -5.883 1 89.38 29 ILE B CA 1
ATOM 1048 C C . ILE B 1 29 ? -8.859 -13.07 -6.363 1 89.38 29 ILE B C 1
ATOM 1050 O O . ILE B 1 29 ? -9.359 -12.734 -7.441 1 89.38 29 ILE B O 1
ATOM 1054 N N . ASN B 1 30 ? -9.438 -13.938 -5.582 1 88.5 30 ASN B N 1
ATOM 1055 C CA . ASN B 1 30 ? -10.695 -14.578 -5.953 1 88.5 30 ASN B CA 1
ATOM 1056 C C . ASN B 1 30 ? -11.812 -13.555 -6.156 1 88.5 30 ASN B C 1
ATOM 1058 O O . ASN B 1 30 ? -12.734 -13.789 -6.934 1 88.5 30 ASN B O 1
ATOM 1062 N N . THR B 1 31 ? -11.703 -12.406 -5.477 1 87.5 31 THR B N 1
ATOM 1063 C CA . THR B 1 31 ? -12.719 -11.367 -5.582 1 87.5 31 THR B CA 1
ATOM 1064 C C . THR B 1 31 ? -12.531 -10.562 -6.863 1 87.5 31 THR B C 1
ATOM 1066 O O . THR B 1 31 ? -13.508 -10.109 -7.469 1 87.5 31 THR B O 1
ATOM 1069 N N . ILE B 1 32 ? -11.266 -10.445 -7.242 1 89 32 ILE B N 1
ATOM 1070 C CA . ILE B 1 32 ? -11.031 -9.508 -8.336 1 89 32 ILE B CA 1
ATOM 1071 C C . ILE B 1 32 ? -10.688 -10.273 -9.609 1 89 32 ILE B C 1
ATOM 1073 O O . ILE B 1 32 ? -10.547 -9.68 -10.68 1 89 32 ILE B O 1
ATOM 1077 N N . GLN B 1 33 ? -10.625 -11.539 -9.586 1 87.88 33 GLN B N 1
ATOM 1078 C CA . GLN B 1 33 ? -10.102 -12.312 -10.703 1 87.88 33 GLN B CA 1
ATOM 1079 C C . GLN B 1 33 ? -10.984 -12.164 -11.938 1 87.88 33 GLN B C 1
ATOM 1081 O O . GLN B 1 33 ? -10.492 -12.219 -13.07 1 87.88 33 GLN B O 1
ATOM 1086 N N . ASN B 1 34 ? -12.273 -11.93 -11.805 1 91.81 34 ASN B N 1
ATOM 1087 C CA . ASN B 1 34 ? -13.188 -11.828 -12.938 1 91.81 34 ASN B CA 1
ATOM 1088 C C . ASN B 1 34 ? -13.562 -10.375 -13.227 1 91.81 34 ASN B C 1
ATOM 1090 O O . ASN B 1 34 ? -14.453 -10.117 -14.039 1 91.81 34 ASN B O 1
ATOM 1094 N N . ILE B 1 35 ? -12.961 -9.508 -12.555 1 89.69 35 ILE B N 1
ATOM 1095 C CA . ILE B 1 35 ? -13.164 -8.086 -12.789 1 89.69 35 ILE B CA 1
ATOM 1096 C C . ILE B 1 35 ? -12.141 -7.574 -13.805 1 89.69 35 ILE B C 1
ATOM 1098 O O . ILE B 1 35 ? -10.969 -7.945 -13.742 1 89.69 35 ILE B O 1
ATOM 1102 N N . PRO B 1 36 ? -12.625 -6.793 -14.828 1 90.81 36 PRO B N 1
ATOM 1103 C CA . PRO B 1 36 ? -11.641 -6.18 -15.727 1 90.81 36 PRO B CA 1
ATOM 1104 C C . PRO B 1 36 ? -10.531 -5.445 -14.977 1 90.81 36 PRO B C 1
ATOM 1106 O O . PRO B 1 36 ? -10.797 -4.809 -13.953 1 90.81 36 PRO B O 1
ATOM 1109 N N . SER B 1 37 ? -9.297 -5.523 -15.492 1 82.81 37 SER B N 1
ATOM 1110 C CA . SER B 1 37 ? -8.125 -5.023 -14.789 1 82.81 37 SER B CA 1
ATOM 1111 C C . SER B 1 37 ? -8.266 -3.543 -14.453 1 82.81 37 SER B C 1
ATOM 1113 O O . SER B 1 37 ? -7.844 -3.1 -13.391 1 82.81 37 SER B O 1
ATOM 1115 N N . ASP B 1 38 ? -8.852 -2.791 -15.312 1 82.56 38 ASP B N 1
ATOM 1116 C CA . ASP B 1 38 ? -8.961 -1.349 -15.125 1 82.56 38 ASP B CA 1
ATOM 1117 C C . ASP B 1 38 ? -10.039 -1.009 -14.102 1 82.56 38 ASP B C 1
ATOM 1119 O O . ASP B 1 38 ? -10.18 0.148 -13.703 1 82.56 38 ASP B O 1
ATOM 1123 N N . GLU B 1 39 ? -10.734 -2.047 -13.586 1 87.31 39 GLU B N 1
ATOM 1124 C CA . GLU B 1 39 ? -11.789 -1.822 -12.609 1 87.31 39 GLU B CA 1
ATOM 1125 C C . GLU B 1 39 ? -11.438 -2.439 -11.258 1 87.31 39 GLU B C 1
ATOM 1127 O O . GLU B 1 39 ? -12.086 -2.158 -10.25 1 87.31 39 GLU B O 1
ATOM 1132 N N . ARG B 1 40 ? -10.398 -3.193 -11.219 1 84.31 40 ARG B N 1
ATOM 1133 C CA . ARG B 1 40 ? -10.062 -3.965 -10.023 1 84.31 40 ARG B CA 1
ATOM 1134 C C . ARG B 1 40 ? -9.742 -3.047 -8.852 1 84.31 40 ARG B C 1
ATOM 1136 O O . ARG B 1 40 ? -10.039 -3.371 -7.699 1 84.31 40 ARG B O 1
ATOM 1143 N N . TRP B 1 41 ? -9.188 -1.908 -9.188 1 82.12 41 TRP B N 1
ATOM 1144 C CA . TRP B 1 41 ? -8.75 -0.979 -8.148 1 82.12 41 TRP B CA 1
ATOM 1145 C C . TRP B 1 41 ? -9.922 -0.524 -7.293 1 82.12 41 TRP B C 1
ATOM 1147 O O . TRP B 1 41 ? -9.734 -0.028 -6.18 1 82.12 41 TRP B O 1
ATOM 1157 N N . LYS B 1 42 ? -11.141 -0.74 -7.723 1 81.69 42 LYS B N 1
ATOM 1158 C CA . LYS B 1 42 ? -12.336 -0.299 -7.02 1 81.69 42 LYS B CA 1
ATOM 1159 C C . LYS B 1 42 ? -12.797 -1.345 -6.008 1 81.69 42 LYS B C 1
ATOM 1161 O O . LYS B 1 42 ? -13.742 -1.108 -5.246 1 81.69 42 LYS B O 1
ATOM 1166 N N . HIS B 1 43 ? -12.102 -2.451 -5.953 1 86.06 43 HIS B N 1
ATOM 1167 C CA . HIS B 1 43 ? -12.633 -3.566 -5.176 1 86.06 43 HIS B CA 1
ATOM 1168 C C . HIS B 1 43 ? -11.609 -4.066 -4.164 1 86.06 43 HIS B C 1
ATOM 1170 O O . HIS B 1 43 ? -11.359 -5.273 -4.07 1 86.06 43 HIS B O 1
ATOM 1176 N N . PRO B 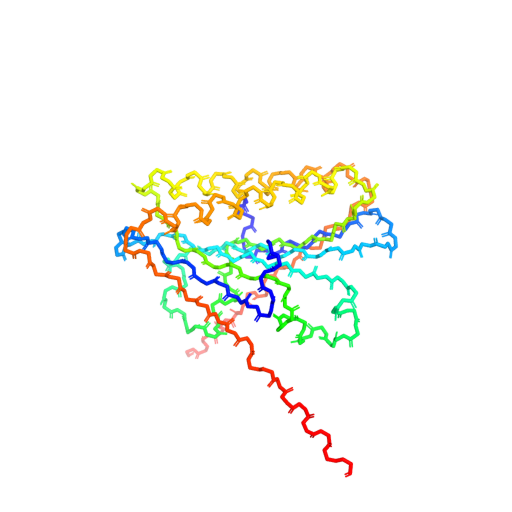1 44 ? -10.977 -3.174 -3.459 1 84.62 44 PRO B N 1
ATOM 1177 C CA . PRO B 1 44 ? -10.086 -3.652 -2.404 1 84.62 44 PRO B CA 1
ATOM 1178 C C . PRO B 1 44 ? -10.836 -4.191 -1.189 1 84.62 44 PRO B C 1
ATOM 1180 O O . PRO B 1 44 ? -11.938 -3.721 -0.884 1 84.62 44 PRO B O 1
ATOM 1183 N N . GLU B 1 45 ? -10.266 -5.203 -0.588 1 83.31 45 GLU B N 1
ATOM 1184 C CA . GLU B 1 45 ? -10.742 -5.633 0.724 1 83.31 45 GLU B CA 1
ATOM 1185 C C . GLU B 1 45 ? -10.477 -4.566 1.782 1 83.31 45 GLU B C 1
ATOM 1187 O O . GLU B 1 45 ? -11.258 -4.41 2.721 1 83.31 45 GLU B O 1
ATOM 1192 N N . ALA B 1 46 ? -9.398 -3.906 1.609 1 80.19 46 ALA B N 1
ATOM 1193 C CA . ALA B 1 46 ? -9.008 -2.814 2.498 1 80.19 46 ALA B CA 1
ATOM 1194 C C . ALA B 1 46 ? -8.102 -1.819 1.778 1 80.19 46 ALA B C 1
ATOM 1196 O O . ALA B 1 46 ? -7.285 -2.207 0.938 1 80.19 46 ALA B O 1
ATOM 1197 N N . SER B 1 47 ? -8.367 -0.58 2.057 1 83.06 47 SER B N 1
ATOM 1198 C CA . SER B 1 47 ? -7.523 0.499 1.558 1 83.06 47 SER B CA 1
ATOM 1199 C C . SER B 1 47 ? -7.223 1.517 2.652 1 83.06 47 SER B C 1
ATOM 1201 O O . SER B 1 47 ? -8.141 2.053 3.279 1 83.06 47 SER B O 1
ATOM 1203 N N . ILE B 1 48 ? -5.957 1.746 2.871 1 84.06 48 ILE B N 1
ATOM 1204 C CA . ILE B 1 48 ? -5.516 2.703 3.881 1 84.06 48 ILE B CA 1
ATOM 1205 C C . ILE B 1 48 ? -4.641 3.773 3.232 1 84.06 48 ILE B C 1
ATOM 1207 O O . ILE B 1 48 ? -3.742 3.457 2.449 1 84.06 48 ILE B O 1
ATOM 1211 N N . LYS B 1 49 ? -4.977 4.977 3.518 1 84.19 49 LYS B N 1
ATOM 1212 C CA . LYS B 1 49 ? -4.164 6.125 3.125 1 84.19 49 LYS B CA 1
ATOM 1213 C C . LYS B 1 49 ? -3.715 6.926 4.344 1 84.19 49 LYS B C 1
ATOM 1215 O O . LYS B 1 49 ? -4.527 7.242 5.219 1 84.19 49 LYS B O 1
ATOM 1220 N N . ILE B 1 50 ? -2.41 7.203 4.363 1 85.62 50 ILE B N 1
ATOM 1221 C CA . ILE B 1 50 ? -1.922 7.875 5.562 1 85.62 50 ILE B CA 1
ATOM 1222 C C . ILE B 1 50 ? -0.875 8.922 5.184 1 85.62 50 ILE B C 1
ATOM 1224 O O . ILE B 1 50 ? 0.017 8.648 4.379 1 85.62 50 ILE B O 1
ATOM 1228 N N . HIS B 1 51 ? -1.083 10.086 5.738 1 86.25 51 HIS B N 1
ATOM 1229 C CA . HIS B 1 51 ? -0.045 11.109 5.719 1 86.25 51 HIS B CA 1
ATOM 1230 C C . HIS B 1 51 ? 0.885 10.969 6.922 1 86.25 51 HIS B C 1
ATOM 1232 O O . HIS B 1 51 ? 0.427 10.75 8.047 1 86.25 51 HIS B O 1
ATOM 1238 N N . THR B 1 52 ? 2.174 11.016 6.656 1 86.88 52 THR B N 1
ATOM 1239 C CA . THR B 1 52 ? 3.123 10.922 7.762 1 86.88 52 THR B CA 1
ATOM 1240 C C . THR B 1 52 ? 4.074 12.109 7.758 1 86.88 52 THR B C 1
ATOM 1242 O O . THR B 1 52 ? 4.367 12.672 6.703 1 86.88 52 THR B O 1
ATOM 1245 N N . SER B 1 53 ? 4.48 12.461 8.922 1 86.06 53 SER B N 1
ATOM 1246 C CA . SER B 1 53 ? 5.469 13.516 9.141 1 86.06 53 SER B CA 1
ATOM 1247 C C . SER B 1 53 ? 6.746 12.953 9.758 1 86.06 53 SER B C 1
ATOM 1249 O O . SER B 1 53 ? 6.688 12.141 10.68 1 86.06 53 SER B O 1
ATOM 1251 N N . ASN B 1 54 ? 7.859 13.398 9.188 1 83.31 54 ASN B N 1
ATOM 1252 C CA . ASN B 1 54 ? 9.133 12.969 9.742 1 83.31 54 ASN B CA 1
ATOM 1253 C C . ASN B 1 54 ? 9.43 13.648 11.078 1 83.31 54 ASN B C 1
ATOM 1255 O O . ASN B 1 54 ? 10.43 13.344 11.727 1 83.31 54 ASN B O 1
ATOM 1259 N N . ARG B 1 55 ? 8.562 14.516 11.516 1 84.25 55 ARG B N 1
ATOM 1260 C CA . ARG B 1 55 ? 8.75 15.25 12.758 1 84.25 55 ARG B CA 1
ATOM 1261 C C . ARG B 1 55 ? 8.062 14.547 13.922 1 84.25 55 ARG B C 1
ATOM 1263 O O . ARG B 1 55 ? 8.234 14.938 15.078 1 84.25 55 ARG B O 1
ATOM 1270 N N . ASP B 1 56 ? 7.285 13.586 13.641 1 82.94 56 ASP B N 1
ATOM 1271 C CA . ASP B 1 56 ? 6.578 12.812 14.656 1 82.94 56 ASP B CA 1
ATOM 1272 C C . ASP B 1 56 ? 7.109 11.383 14.734 1 82.94 56 ASP B C 1
ATOM 1274 O O . ASP B 1 56 ? 7.117 10.664 13.734 1 82.94 56 ASP B O 1
ATOM 1278 N N . THR B 1 57 ? 7.488 11.023 15.898 1 85.19 57 THR B N 1
ATOM 1279 C CA . THR B 1 57 ? 8.125 9.727 16.094 1 85.19 57 THR B CA 1
ATOM 1280 C C . THR B 1 57 ? 7.164 8.594 15.758 1 85.19 57 THR B C 1
ATOM 1282 O O . THR B 1 57 ? 7.582 7.547 15.258 1 85.19 57 THR B O 1
ATOM 1285 N N . LYS B 1 58 ? 5.93 8.773 16.062 1 83.31 58 LYS B N 1
ATOM 1286 C CA . LYS B 1 58 ? 4.969 7.723 15.734 1 83.31 58 LYS B CA 1
ATOM 1287 C C . LYS B 1 58 ? 4.84 7.543 14.227 1 83.31 58 LYS B C 1
ATOM 1289 O O . LYS B 1 58 ? 4.727 6.418 13.734 1 83.31 58 LYS B O 1
ATOM 1294 N N . ASP B 1 59 ? 4.855 8.633 13.492 1 85.75 59 ASP B N 1
ATOM 1295 C CA . ASP B 1 59 ? 4.824 8.586 12.031 1 85.75 59 ASP B CA 1
ATOM 1296 C C . ASP B 1 59 ? 6.109 7.977 11.477 1 85.75 59 ASP B C 1
ATOM 1298 O O . ASP B 1 59 ? 6.07 7.199 10.523 1 85.75 59 ASP B O 1
ATOM 1302 N N . SER B 1 60 ? 7.195 8.336 12.07 1 87.31 60 SER B N 1
ATOM 1303 C CA . SER B 1 60 ? 8.469 7.766 11.633 1 87.31 60 SER B CA 1
ATOM 1304 C C . SER B 1 60 ? 8.492 6.254 11.836 1 87.31 60 SER B C 1
ATOM 1306 O O . SER B 1 60 ? 9.062 5.52 11.023 1 87.31 60 SER B O 1
ATOM 1308 N N . ASN B 1 61 ? 7.902 5.816 12.922 1 89.56 61 ASN B N 1
ATOM 1309 C CA . ASN B 1 61 ? 7.82 4.383 13.172 1 89.56 61 ASN B CA 1
ATOM 1310 C C . ASN B 1 61 ? 7.031 3.67 12.078 1 89.56 61 ASN B C 1
ATOM 1312 O O . ASN B 1 61 ? 7.422 2.592 11.625 1 89.56 61 ASN B O 1
ATOM 1316 N N . ILE B 1 62 ? 5.934 4.281 11.695 1 89.94 62 ILE B N 1
ATOM 1317 C CA . ILE B 1 62 ? 5.125 3.719 10.617 1 89.94 62 ILE B CA 1
ATOM 1318 C C . ILE B 1 62 ? 5.957 3.631 9.344 1 89.94 62 ILE B C 1
ATOM 1320 O O . ILE B 1 62 ? 5.992 2.588 8.688 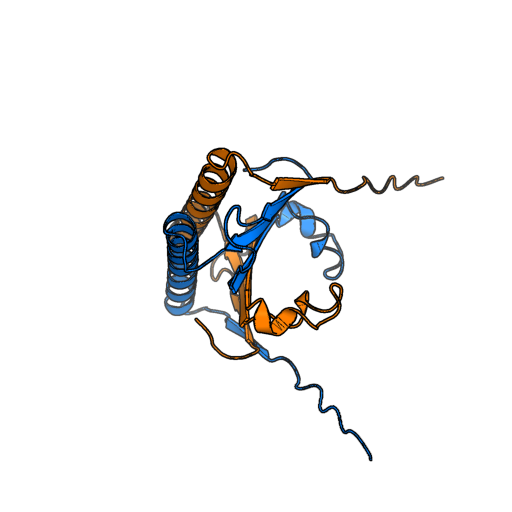1 89.94 62 ILE B O 1
ATOM 1324 N N . SER B 1 63 ? 6.676 4.664 9.047 1 88.56 63 SER B N 1
ATOM 1325 C CA . SER B 1 63 ? 7.516 4.695 7.852 1 88.56 63 SER B CA 1
ATOM 1326 C C . SER B 1 63 ? 8.586 3.609 7.902 1 88.56 63 SER B C 1
ATOM 1328 O O . SER B 1 63 ? 8.844 2.936 6.902 1 88.56 63 SER B O 1
ATOM 1330 N N . ASN B 1 64 ? 9.133 3.477 9.008 1 90.94 64 ASN B N 1
ATOM 1331 C CA . ASN B 1 64 ? 10.156 2.453 9.18 1 90.94 64 ASN B CA 1
ATOM 1332 C C . ASN B 1 64 ? 9.594 1.052 8.977 1 90.94 64 ASN B C 1
ATOM 1334 O O . ASN B 1 64 ? 10.227 0.209 8.336 1 90.94 64 ASN B O 1
ATOM 1338 N N . LYS B 1 65 ? 8.453 0.817 9.523 1 92.62 65 LYS B N 1
ATOM 1339 C CA . LYS B 1 65 ? 7.828 -0.494 9.359 1 92.62 65 LYS B CA 1
ATOM 1340 C C . LYS B 1 65 ? 7.473 -0.759 7.902 1 92.62 65 LYS B C 1
ATOM 1342 O O . LYS B 1 65 ? 7.633 -1.88 7.41 1 92.62 65 LYS B O 1
ATOM 1347 N N . ILE B 1 66 ? 6.996 0.294 7.242 1 91.38 66 ILE B N 1
ATOM 1348 C CA . ILE B 1 66 ? 6.711 0.145 5.82 1 91.38 66 ILE B CA 1
ATOM 1349 C C . ILE B 1 66 ? 7.996 -0.193 5.07 1 91.38 66 ILE B C 1
ATOM 1351 O O . ILE B 1 66 ? 8.008 -1.089 4.223 1 91.38 66 ILE B O 1
ATOM 1355 N N . ASN B 1 67 ? 9.055 0.454 5.391 1 87.12 67 ASN B N 1
ATOM 1356 C CA . ASN B 1 67 ? 10.344 0.17 4.762 1 87.12 67 ASN B CA 1
ATOM 1357 C C . ASN B 1 67 ? 10.805 -1.26 5.043 1 87.12 67 ASN B C 1
ATOM 1359 O O . ASN B 1 67 ? 11.406 -1.901 4.184 1 87.12 67 ASN B O 1
ATOM 1363 N N . ASP B 1 68 ? 10.508 -1.746 6.215 1 90.62 68 ASP B N 1
ATOM 1364 C CA . ASP B 1 68 ? 10.812 -3.135 6.543 1 90.62 68 ASP B CA 1
ATOM 1365 C C . ASP B 1 68 ? 10.055 -4.098 5.633 1 90.62 68 ASP B C 1
ATOM 1367 O O . ASP B 1 68 ? 10.609 -5.102 5.184 1 90.62 68 ASP B O 1
ATOM 1371 N N . VAL B 1 69 ? 8.773 -3.791 5.43 1 91.5 69 VAL B N 1
ATOM 1372 C CA . VAL B 1 69 ? 7.961 -4.602 4.535 1 91.5 69 VAL B CA 1
ATOM 1373 C C . VAL B 1 69 ? 8.586 -4.617 3.139 1 91.5 69 VAL B C 1
ATOM 1375 O O . VAL B 1 69 ? 8.742 -5.68 2.535 1 91.5 69 VAL B O 1
ATOM 1378 N N . LEU B 1 70 ? 9.016 -3.502 2.652 1 84.88 70 LEU B N 1
ATOM 1379 C CA . LEU B 1 70 ? 9.602 -3.387 1.322 1 84.88 70 LEU B CA 1
ATOM 1380 C C . LEU B 1 70 ? 10.891 -4.203 1.223 1 84.88 70 LEU B C 1
ATOM 1382 O O . LEU B 1 70 ? 11.117 -4.887 0.222 1 84.88 70 LEU B O 1
ATOM 1386 N N . ARG B 1 71 ? 11.633 -4.121 2.201 1 85.19 71 ARG B N 1
ATOM 1387 C CA . ARG B 1 71 ? 12.867 -4.891 2.227 1 85.19 71 ARG B CA 1
ATOM 1388 C C . ARG B 1 71 ? 12.578 -6.391 2.188 1 85.19 71 ARG B C 1
ATOM 1390 O O . ARG B 1 71 ? 13.242 -7.137 1.465 1 85.19 71 ARG B O 1
ATOM 1397 N N . GLU B 1 72 ? 11.586 -6.785 3.006 1 87 72 GLU B N 1
ATOM 1398 C CA . GLU B 1 72 ? 11.211 -8.195 3.021 1 87 72 GLU B CA 1
ATOM 1399 C C . GLU B 1 72 ? 10.773 -8.664 1.638 1 87 72 GLU B C 1
ATOM 1401 O O . GLU B 1 72 ? 11.125 -9.766 1.207 1 87 72 GLU B O 1
ATOM 1406 N N . ILE B 1 73 ? 9.984 -7.867 0.971 1 85.56 73 ILE B N 1
ATOM 1407 C CA . ILE B 1 73 ? 9.492 -8.195 -0.362 1 85.56 73 ILE B CA 1
ATOM 1408 C C . ILE B 1 73 ? 10.672 -8.32 -1.33 1 85.56 73 ILE B C 1
ATOM 1410 O O . ILE B 1 73 ? 10.75 -9.281 -2.098 1 85.56 73 ILE B O 1
ATOM 1414 N N . LEU B 1 74 ? 11.57 -7.363 -1.285 1 81.62 74 LEU B N 1
ATOM 1415 C CA . LEU B 1 74 ? 12.719 -7.375 -2.178 1 81.62 74 LEU B CA 1
ATOM 1416 C C . LEU B 1 74 ? 13.594 -8.602 -1.929 1 81.62 74 LEU B C 1
ATOM 1418 O O . LEU B 1 74 ? 14.086 -9.219 -2.875 1 81.62 74 LEU B O 1
ATOM 1422 N N . ASP B 1 75 ? 13.734 -8.93 -0.691 1 82.88 75 ASP B N 1
ATOM 1423 C CA . ASP B 1 75 ? 14.5 -10.117 -0.335 1 82.88 75 ASP B CA 1
ATOM 1424 C C . ASP B 1 75 ? 13.828 -11.383 -0.871 1 82.88 75 ASP B C 1
ATOM 1426 O O . ASP B 1 75 ? 14.5 -12.273 -1.392 1 82.88 75 ASP B O 1
ATOM 1430 N N . ARG B 1 76 ? 12.5 -11.477 -0.669 1 82.12 76 ARG B N 1
ATOM 1431 C CA . ARG B 1 76 ? 11.727 -12.617 -1.142 1 82.12 76 ARG B CA 1
ATOM 1432 C C . ARG B 1 76 ? 11.867 -12.797 -2.65 1 82.12 76 ARG B C 1
ATOM 1434 O O . ARG B 1 76 ? 12.055 -13.914 -3.135 1 82.12 76 ARG B O 1
ATOM 1441 N N . VAL B 1 77 ? 11.844 -11.75 -3.406 1 75.62 77 VAL B N 1
ATOM 1442 C CA . VAL B 1 77 ? 11.891 -11.805 -4.863 1 75.62 77 VAL B CA 1
ATOM 1443 C C . VAL B 1 77 ? 13.328 -12.07 -5.324 1 75.62 77 VAL B C 1
ATOM 1445 O O . VAL B 1 77 ? 13.547 -12.82 -6.277 1 75.62 77 VAL B O 1
ATOM 1448 N N . SER B 1 78 ? 14.195 -11.477 -4.625 1 75.38 78 SER B N 1
ATOM 1449 C CA . SER B 1 78 ? 15.594 -11.641 -5.016 1 75.38 78 SER B CA 1
ATOM 1450 C C . SER B 1 78 ? 16.062 -13.078 -4.809 1 75.38 78 SER B C 1
ATOM 1452 O O . SER B 1 78 ? 16.938 -13.562 -5.527 1 75.38 78 SER B O 1
ATOM 1454 N N . ALA B 1 79 ? 15.516 -13.695 -3.826 1 72.69 79 ALA B N 1
ATOM 1455 C CA . ALA B 1 79 ? 15.938 -15.047 -3.473 1 72.69 79 ALA B CA 1
ATOM 1456 C C . ALA B 1 79 ? 15.273 -16.078 -4.375 1 72.69 79 ALA B C 1
ATOM 1458 O O . ALA B 1 79 ? 15.695 -17.25 -4.414 1 72.69 79 ALA B O 1
ATOM 1459 N N . ASP B 1 80 ? 14.219 -15.688 -5.066 1 70.25 80 ASP B N 1
ATOM 1460 C CA . ASP B 1 80 ? 13.477 -16.641 -5.898 1 70.25 80 ASP B CA 1
ATOM 1461 C C . ASP B 1 80 ? 14.07 -16.719 -7.305 1 70.25 80 ASP B C 1
ATOM 1463 O O . ASP B 1 80 ? 14.109 -15.719 -8.023 1 70.25 80 ASP B O 1
ATOM 1467 N N . PRO B 1 81 ? 14.617 -17.891 -7.559 1 68.25 81 PRO B N 1
ATOM 1468 C CA . PRO B 1 81 ? 15.203 -18.047 -8.898 1 68.25 81 PRO B CA 1
ATOM 1469 C C . PRO B 1 81 ? 14.188 -17.812 -10.016 1 68.25 81 PRO B C 1
ATOM 1471 O O . PRO B 1 81 ? 14.57 -17.547 -11.156 1 68.25 81 PRO B O 1
ATOM 1474 N N . LYS B 1 82 ? 12.914 -18 -9.688 1 64.75 82 LYS B N 1
ATOM 1475 C CA . LYS B 1 82 ? 11.867 -17.797 -10.695 1 64.75 82 LYS B CA 1
ATOM 1476 C C . LYS B 1 82 ? 11.211 -16.438 -10.547 1 64.75 82 LYS B C 1
ATOM 1478 O O . LYS B 1 82 ? 10.078 -16.234 -10.992 1 64.75 82 LYS B O 1
ATOM 1483 N N . LYS B 1 83 ? 12.062 -15.617 -9.945 1 62.78 83 LYS B N 1
ATOM 1484 C CA . LYS B 1 83 ? 11.5 -14.305 -9.656 1 62.78 83 LYS B CA 1
ATOM 1485 C C . LYS B 1 83 ? 11.141 -13.57 -10.945 1 62.78 83 LYS B C 1
ATOM 1487 O O . LYS B 1 83 ? 11.883 -13.617 -11.93 1 62.78 83 LYS B O 1
ATOM 1492 N N . LYS B 1 84 ? 9.867 -13.062 -10.938 1 63.91 84 LYS B N 1
ATOM 1493 C CA . LYS B 1 84 ? 9.484 -12.172 -12.023 1 63.91 84 LYS B CA 1
ATOM 1494 C C . LYS B 1 84 ? 9.289 -10.742 -11.531 1 63.91 84 LYS B C 1
ATOM 1496 O O . LYS B 1 84 ? 8.422 -10.477 -10.695 1 63.91 84 LYS B O 1
ATOM 1501 N N . ILE B 1 85 ? 10.375 -9.93 -11.75 1 64.94 85 ILE B N 1
ATOM 1502 C CA . ILE B 1 85 ? 10.289 -8.508 -11.453 1 64.94 85 ILE B CA 1
ATOM 1503 C C . ILE B 1 85 ? 9.953 -7.73 -12.719 1 64.94 85 ILE B C 1
ATOM 1505 O O . ILE B 1 85 ? 10.641 -7.867 -13.734 1 64.94 85 ILE B O 1
ATOM 1509 N N . ILE B 1 86 ? 8.75 -7.137 -12.656 1 63.84 86 ILE B N 1
ATOM 1510 C CA . ILE B 1 86 ? 8.367 -6.281 -13.773 1 63.84 86 ILE B CA 1
ATOM 1511 C C . ILE B 1 86 ? 8.523 -4.816 -13.383 1 63.84 86 ILE B C 1
ATOM 1513 O O . ILE B 1 86 ? 7.922 -4.359 -12.406 1 63.84 86 ILE B O 1
ATOM 1517 N N . LYS B 1 87 ? 9.539 -4.219 -14 1 64.5 87 LYS B N 1
ATOM 1518 C CA . LYS B 1 87 ? 9.727 -2.785 -13.789 1 64.5 87 LYS B CA 1
ATOM 1519 C C . LYS B 1 87 ? 8.898 -1.978 -14.789 1 64.5 87 LYS B C 1
ATOM 1521 O O . LYS B 1 87 ? 9.016 -2.18 -16 1 64.5 87 LYS B O 1
ATOM 1526 N N . ASN B 1 88 ? 7.902 -1.269 -14.156 1 57.62 88 ASN B N 1
ATOM 1527 C CA . ASN B 1 88 ? 7.117 -0.382 -15.008 1 57.62 88 ASN B CA 1
ATOM 1528 C C . ASN B 1 88 ? 7.629 1.054 -14.945 1 57.62 88 ASN B C 1
ATOM 1530 O O . ASN B 1 88 ? 7.672 1.658 -13.875 1 57.62 88 ASN B O 1
ATOM 1534 N N . THR B 1 89 ? 8.391 1.455 -15.969 1 59.22 89 THR B N 1
ATOM 1535 C CA . THR B 1 89 ? 8.922 2.812 -16.016 1 59.22 89 THR B CA 1
ATOM 1536 C C . THR B 1 89 ? 7.902 3.773 -16.609 1 59.22 89 THR B C 1
ATOM 1538 O O . THR B 1 89 ? 7.223 3.434 -17.594 1 59.22 89 THR B O 1
ATOM 1541 N N . LYS B 1 90 ? 7.531 4.758 -15.836 1 55.88 90 LYS B N 1
ATOM 1542 C CA . LYS B 1 90 ? 6.645 5.766 -16.406 1 55.88 90 LYS B CA 1
ATOM 1543 C C . LYS B 1 90 ? 7.258 6.383 -17.672 1 55.88 90 LYS B C 1
ATOM 1545 O O . LYS B 1 90 ? 8.453 6.688 -17.688 1 55.88 90 LYS B O 1
ATOM 1550 N N . LYS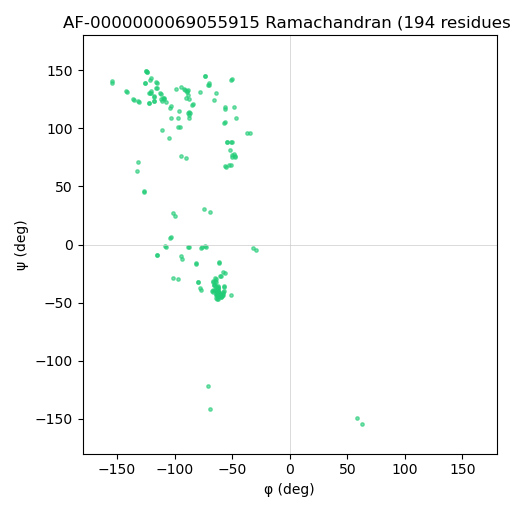 B 1 91 ? 6.5 6.164 -18.734 1 50.31 91 LYS B N 1
ATOM 1551 C CA . LYS B 1 91 ? 6.914 6.918 -19.922 1 50.31 91 LYS B CA 1
ATOM 1552 C C . LYS B 1 91 ? 6.934 8.414 -19.641 1 50.31 91 LYS B C 1
ATOM 1554 O O . LYS B 1 91 ? 6.016 8.945 -19 1 50.31 91 LYS B O 1
ATOM 1559 N N . GLU B 1 92 ? 7.961 8.969 -19.484 1 47.78 92 GLU B N 1
ATOM 1560 C CA . GLU B 1 92 ? 8.109 10.414 -19.438 1 47.78 92 GLU B CA 1
ATOM 1561 C C . GLU B 1 92 ? 7.117 11.094 -20.391 1 47.78 92 GLU B C 1
ATOM 1563 O O . GLU B 1 92 ? 6.988 10.703 -21.547 1 47.78 92 GLU B O 1
ATOM 1568 N N . ILE B 1 93 ? 6.031 11.492 -19.859 1 41.47 93 ILE B N 1
ATOM 1569 C CA . ILE B 1 93 ? 5.254 12.328 -20.766 1 41.47 93 ILE B CA 1
ATOM 1570 C C . ILE B 1 93 ? 6.113 13.492 -21.266 1 41.47 93 ILE B C 1
ATOM 1572 O O . ILE B 1 93 ? 6.586 14.305 -20.469 1 41.47 93 ILE B O 1
ATOM 1576 N N . ASN B 1 94 ? 6.805 13.258 -22.312 1 40.44 94 ASN B N 1
ATOM 1577 C CA . ASN B 1 94 ? 7.379 14.414 -22.984 1 40.44 94 ASN B CA 1
ATOM 1578 C C . ASN B 1 94 ? 6.332 15.492 -23.234 1 40.44 94 ASN B C 1
ATOM 1580 O O . ASN B 1 94 ? 5.391 15.281 -24 1 40.44 94 ASN B O 1
ATOM 1584 N N . HIS B 1 95 ? 6 16.156 -22.234 1 38.16 95 HIS B N 1
ATOM 1585 C CA . HIS B 1 95 ? 5.25 17.359 -22.578 1 38.16 95 HIS B CA 1
ATOM 1586 C C . HIS B 1 95 ? 6.02 18.234 -23.562 1 38.16 95 HIS B C 1
ATOM 1588 O O . HIS B 1 95 ? 6.977 18.906 -23.203 1 38.16 95 HIS B O 1
ATOM 1594 N N . ASN B 1 96 ? 6.234 17.797 -24.766 1 38.56 96 ASN B N 1
ATOM 1595 C CA . ASN B 1 96 ? 6.586 18.781 -25.797 1 38.56 96 ASN B CA 1
ATOM 1596 C C . ASN B 1 96 ? 5.637 19.984 -25.766 1 38.56 96 ASN B C 1
ATOM 1598 O O . ASN B 1 96 ? 4.473 19.859 -26.156 1 38.56 96 ASN B O 1
ATOM 1602 N N . LEU B 1 97 ? 5.758 20.844 -24.891 1 35.91 97 LEU B N 1
ATOM 1603 C CA . LEU B 1 97 ? 5.277 22.219 -25.031 1 35.91 97 LEU B CA 1
ATOM 1604 C C . LEU B 1 97 ? 5.777 22.844 -26.328 1 35.91 97 LEU B C 1
ATOM 1606 O O . LEU B 1 97 ? 6.973 23.109 -26.469 1 35.91 97 LEU B O 1
ATOM 1610 N N . ASN B 1 98 ? 5.363 22.438 -27.422 1 35.25 98 ASN B N 1
ATOM 1611 C CA . ASN B 1 98 ? 5.461 23.344 -28.562 1 35.25 98 ASN B CA 1
ATOM 1612 C C . ASN B 1 98 ? 4.871 24.703 -28.25 1 35.25 98 ASN B C 1
ATOM 1614 O O . ASN B 1 98 ? 3.656 24.844 -28.078 1 35.25 98 ASN B O 1
ATOM 1618 N N . VAL B 1 99 ? 5.703 25.609 -27.703 1 29.64 99 VAL B N 1
ATOM 1619 C CA . VAL B 1 99 ? 5.57 27.047 -27.891 1 29.64 99 VAL B CA 1
ATOM 1620 C C . VAL B 1 99 ? 5.863 27.422 -29.344 1 29.64 99 VAL B C 1
ATOM 1622 O O . VAL B 1 99 ? 6.758 26.844 -29.969 1 29.64 99 VAL B O 1
#

Organism: Acyrthosiphon pisum (NCBI:txid7029)

Sequence (198 aa):
MKEGNSSYTFKCPVAPHCEDYYVIQHYKINTIQNIPSDERWKHPEASIKIHTSNRDTKDSNISNKINDVLREILDRVSADPKKKIIKNTKKEINHNLNVMKEGNSSYTFKCPVAPHCEDYYVIQHYKINTIQNIPSDERWKHPEASIKIHTSNRDTKDSNISNKINDVLREILDRVSADPKKKIIKNTKKEINHNLNV

pLDDT: mean 73.95, std 17.7, range [29.42, 92.81]

Radius of gyration: 17.76 Å; Cα contacts (8 Å, |Δi|>4): 332; chains: 2; bounding box: 52×49×48 Å